Protein AF-W4GCR9-F1 (afdb_monomer)

pLDDT: mean 77.78, std 17.72, range [30.91, 95.81]

Secondary structure (DSSP, 8-state):
--TTS----HHHHHHHHHHHHHHHHHTT--EEE--TT-EEE-TTSPPEEEHHHHHHTTGGG-TT-EEEEEE---EETTEE---HHHHHHHHHHHHHHHT-S--SEEEESS--SGGGT---------------EEEEE-SSS--GGGTTHHHHHHHTT-EEEEE-TTGGGTTTS---GGGS-HHHHTT-TTS-TT--HHHHHHHHHHTT-TTBS---

Sequence (216 aa):
MTAFYGSFDHAAQEAKSLRTISKVLEVGVNMLDTAWIYQSFGAGGGGYFTNEELIGKTIHQTAQSGQATKFGFVPSATGFEVSENTIRFQLADSLERLGTTIIDLYYMHRMDRCLRSHRSDHGGAQASRRRTQYQMEWSLQSRYSEADVVPTARELGVGIVAYSPMCRGFLGAIDAFDKLEDNDRTLQPRIAKSVNPSQLTLGWVHAQGDDVFPRY

Foldseek 3Di:
DAQPDDADDCVVCLVVLLVVVVVCVVVPNAEAEFELRRWHQHDPRDDIDHPLLSQLVCQPVDPRHAYAYEFFPDQDPVGTAADPVRLVVSVVVSCVSSVHPDHPHYYYPDDHPCVVVDPDDDDDDDDPPPAAEDEDADEPVDPPCVVPVVVVCVVVVHAYEHPPRCVVCPQVVQAAPVPPDVVVVVVCPPDPRPDGSVRVSVVVQPVVDCSYPPGD

InterPro domains:
  IPR023210 NADP-dependent oxidoreductase domain [PF00248] (11-113)
  IPR036812 NAD(P)-dependent oxidoreductase domain superfamily [G3DSA:3.20.20.100] (3-126)
  IPR036812 NAD(P)-dependent oxidoreductase domain superfamily [G3DSA:3.20.20.100] (127-215)
  IPR036812 NAD(P)-dependent oxidoreductase domain superfamily [SSF51430] (9-211)
  IPR050791 Aldo/Keto Reductase [PTHR43625] (129-214)

Nearest PDB structures (foldseek):
  1pz0-assembly1_A  TM=6.364E-01  e=6.326E-08  Bacillus subtilis
  8jwo-assembly1_A  TM=6.531E-01  e=4.739E-06  Streptomyces xinghaiensis
  4exb-assembly1_A  TM=7.115E-01  e=1.441E-04  Pseudomonas aeruginosa PAO1
  6npj-assembly1_B  TM=3.609E-01  e=6.354E+00  Danio rerio
  7d8z-assembly1_A  TM=2.766E-01  e=2.125E+00  Homo sapiens

Mean predicted aligned error: 9.88 Å

Solvent-accessible surface area (backbone atoms only — not comparable to full-atom values): 13044 Å² total; per-residue (Å²): 111,46,66,83,74,72,82,54,63,58,86,82,41,46,71,58,51,50,53,50,52,53,51,44,45,73,75,65,55,40,71,50,79,58,35,71,73,20,29,44,74,24,70,90,75,44,66,90,42,47,45,43,41,61,44,32,78,48,48,79,78,44,98,70,44,43,43,30,38,27,41,47,87,32,82,47,100,88,50,31,52,63,53,70,69,54,53,55,49,50,48,54,53,46,30,58,42,30,71,44,97,75,69,79,39,78,45,72,69,43,77,43,64,66,62,76,76,62,80,71,89,75,76,91,73,81,80,66,92,74,83,49,71,49,76,43,72,38,32,96,85,43,59,74,45,65,81,51,54,51,59,50,29,57,76,70,71,35,28,35,37,68,40,58,43,44,58,84,46,68,42,57,73,45,83,44,74,86,78,55,59,74,81,65,53,75,77,49,90,80,69,63,96,88,58,37,49,51,56,50,42,50,49,54,55,52,68,74,37,82,50,40,66,58,86,131

Structure (mmCIF, N/CA/C/O backbone):
data_AF-W4GCR9-F1
#
_entry.id   AF-W4GCR9-F1
#
loop_
_atom_site.group_PDB
_atom_site.id
_atom_site.type_symbol
_atom_site.label_atom_id
_atom_site.label_alt_id
_atom_site.label_comp_id
_atom_site.label_asym_id
_atom_site.label_entity_id
_atom_site.label_seq_id
_atom_site.pdbx_PDB_ins_code
_atom_site.Cartn_x
_atom_site.Cartn_y
_atom_site.Cartn_z
_atom_site.occupancy
_atom_site.B_iso_or_equiv
_atom_site.auth_seq_id
_atom_site.auth_comp_id
_atom_site.auth_asym_id
_atom_site.auth_atom_id
_atom_site.pdbx_PDB_model_num
ATOM 1 N N . MET A 1 1 ? 0.691 10.301 -1.047 1.00 49.78 1 MET A N 1
ATOM 2 C CA . MET A 1 1 ? 1.907 10.913 -0.472 1.00 49.78 1 MET A CA 1
ATOM 3 C C . MET A 1 1 ? 2.025 10.592 1.012 1.00 49.78 1 MET A C 1
ATOM 5 O O . MET A 1 1 ? 1.001 10.365 1.633 1.00 49.78 1 MET A O 1
ATOM 9 N N . THR A 1 2 ? 3.231 10.623 1.587 1.00 52.06 2 THR A N 1
ATOM 10 C CA . THR A 1 2 ? 3.472 10.277 2.999 1.00 52.06 2 THR A CA 1
ATOM 11 C C . THR A 1 2 ? 4.251 11.378 3.726 1.00 52.06 2 THR A C 1
ATOM 13 O O . THR A 1 2 ? 4.919 12.186 3.081 1.00 52.06 2 THR A O 1
ATOM 16 N N . ALA A 1 3 ? 4.241 11.346 5.062 1.00 52.41 3 ALA A N 1
ATOM 17 C CA . ALA A 1 3 ? 5.016 12.224 5.949 1.00 52.41 3 ALA A CA 1
ATOM 18 C C . ALA A 1 3 ? 6.548 12.194 5.731 1.00 52.41 3 ALA A C 1
ATOM 20 O O . ALA A 1 3 ? 7.280 12.935 6.380 1.00 52.41 3 ALA A O 1
ATOM 21 N N . PHE A 1 4 ? 7.048 11.325 4.848 1.00 57.47 4 PHE A N 1
ATOM 22 C CA . PHE A 1 4 ? 8.471 11.017 4.703 1.00 57.47 4 PHE A CA 1
ATOM 23 C C . PHE A 1 4 ? 9.090 11.514 3.384 1.00 57.47 4 PHE A C 1
ATOM 25 O O . PHE A 1 4 ? 10.288 11.331 3.186 1.00 57.47 4 PHE A O 1
ATOM 32 N N . TYR A 1 5 ? 8.312 12.140 2.487 1.00 59.06 5 TYR A N 1
ATOM 33 C CA . TYR A 1 5 ? 8.769 12.534 1.141 1.00 59.06 5 TYR A CA 1
ATOM 34 C C . TYR A 1 5 ? 8.667 14.043 0.854 1.00 59.06 5 TYR A C 1
ATOM 36 O O . TYR A 1 5 ? 8.229 14.452 -0.218 1.00 59.06 5 TYR A O 1
ATOM 44 N N . GLY A 1 6 ? 9.139 14.869 1.792 1.00 58.78 6 GLY A N 1
ATOM 45 C CA . GLY A 1 6 ? 9.306 16.315 1.595 1.00 58.78 6 GLY A CA 1
ATOM 46 C C . GLY A 1 6 ? 8.056 17.153 1.878 1.00 58.78 6 GLY A C 1
ATOM 47 O O . GLY A 1 6 ? 7.046 16.655 2.373 1.00 58.78 6 GLY A O 1
ATOM 48 N N . SER A 1 7 ? 8.155 18.457 1.608 1.00 60.53 7 SER A N 1
ATOM 49 C CA . SER A 1 7 ? 7.046 19.400 1.757 1.00 60.53 7 SER A CA 1
ATOM 50 C C . SER A 1 7 ? 6.046 19.253 0.611 1.00 60.53 7 SER A C 1
ATOM 52 O O . SER A 1 7 ? 6.422 19.057 -0.545 1.00 60.53 7 SER A O 1
ATOM 54 N N . PHE A 1 8 ? 4.759 19.384 0.924 1.00 65.56 8 PHE A N 1
ATOM 55 C CA . PHE A 1 8 ? 3.699 19.324 -0.073 1.00 65.56 8 PHE A CA 1
ATOM 56 C C . PHE A 1 8 ? 2.728 20.472 0.064 1.00 65.56 8 PHE A C 1
ATOM 58 O O . PHE A 1 8 ? 2.176 20.727 1.134 1.00 65.56 8 PHE A O 1
ATOM 65 N N . ASP A 1 9 ? 2.494 21.116 -1.070 1.00 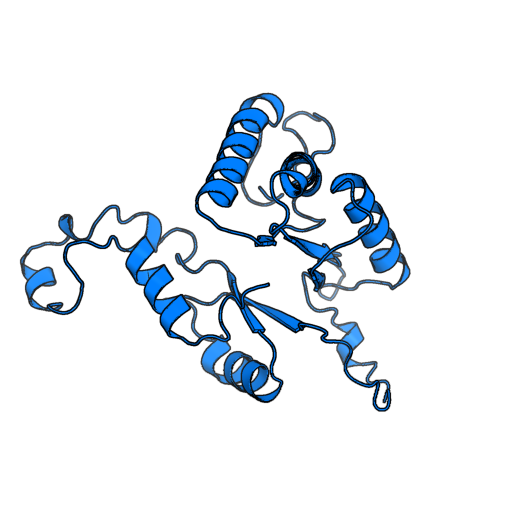72.12 9 ASP A N 1
ATOM 66 C CA . ASP A 1 9 ? 1.405 22.056 -1.248 1.00 72.12 9 ASP A CA 1
ATOM 67 C C . ASP A 1 9 ? 0.168 21.289 -1.723 1.00 72.12 9 ASP A C 1
ATOM 69 O O . ASP A 1 9 ? 0.052 20.911 -2.892 1.00 72.12 9 ASP A O 1
ATOM 73 N N . HIS A 1 10 ? -0.745 21.028 -0.790 1.00 71.00 10 HIS A N 1
ATOM 74 C CA . HIS A 1 10 ? -1.964 20.287 -1.079 1.00 71.00 10 HIS A CA 1
ATOM 75 C C . HIS A 1 10 ? -2.854 21.005 -2.089 1.00 71.00 10 HIS A C 1
ATOM 77 O O . HIS A 1 10 ? -3.274 20.390 -3.067 1.00 71.00 10 HIS A O 1
ATOM 83 N N . ALA A 1 11 ? -3.116 22.297 -1.885 1.00 72.62 11 ALA A N 1
ATOM 84 C CA . ALA A 1 11 ? -4.012 23.056 -2.751 1.00 72.62 11 ALA A CA 1
ATOM 85 C C . ALA A 1 11 ? -3.502 23.062 -4.199 1.00 72.62 11 ALA A C 1
ATOM 87 O O . ALA A 1 11 ? -4.279 22.877 -5.135 1.00 72.62 11 ALA A O 1
ATOM 88 N N . ALA A 1 12 ? -2.185 23.186 -4.387 1.00 78.44 12 ALA A N 1
ATOM 89 C CA . ALA A 1 12 ? -1.588 23.137 -5.715 1.00 78.44 12 ALA A CA 1
ATOM 90 C C . ALA A 1 12 ? -1.616 21.734 -6.355 1.00 78.44 12 ALA A C 1
ATOM 92 O O . ALA A 1 12 ? -1.675 21.617 -7.582 1.00 78.44 12 ALA A O 1
ATOM 93 N N . GLN A 1 13 ? -1.555 20.659 -5.560 1.00 79.62 13 GLN A N 1
ATOM 94 C CA . GLN A 1 13 ? -1.345 19.293 -6.063 1.00 79.62 13 GLN A CA 1
ATOM 95 C C . GLN A 1 13 ? -2.581 18.387 -6.008 1.00 79.62 13 GLN A C 1
ATOM 97 O O . GLN A 1 13 ? -2.569 17.310 -6.614 1.00 79.62 13 GLN A O 1
ATOM 102 N N . GLU A 1 14 ? -3.655 18.791 -5.334 1.00 84.06 14 GLU A N 1
ATOM 103 C CA . GLU A 1 14 ? -4.879 17.999 -5.185 1.00 84.06 14 GLU A CA 1
ATOM 104 C C . GLU A 1 14 ? -5.465 17.616 -6.547 1.00 84.06 14 GLU A C 1
ATOM 106 O O . GLU A 1 14 ? -5.642 16.433 -6.840 1.00 84.06 14 GLU A O 1
ATOM 111 N N . ALA A 1 15 ? -5.663 18.594 -7.435 1.00 87.69 15 ALA A N 1
ATOM 112 C CA . ALA A 1 15 ? -6.223 18.342 -8.761 1.00 87.69 15 ALA A CA 1
ATOM 113 C C . ALA A 1 15 ? -5.367 17.352 -9.576 1.00 87.69 15 ALA A C 1
ATOM 115 O O . ALA A 1 15 ? -5.896 16.520 -10.313 1.00 87.69 15 ALA A O 1
ATOM 116 N N . LYS A 1 16 ? -4.035 17.407 -9.441 1.00 88.81 16 LYS A N 1
ATOM 117 C CA . LYS A 1 16 ? -3.118 16.456 -10.090 1.00 88.81 16 LYS A CA 1
ATOM 118 C C . LYS A 1 16 ? -3.202 15.060 -9.463 1.00 88.81 16 LYS A C 1
ATOM 120 O O . LYS A 1 16 ? -3.148 14.066 -10.188 1.00 88.81 16 LYS A O 1
ATOM 125 N N . SER A 1 17 ? -3.352 14.987 -8.144 1.00 87.75 17 SER A N 1
ATOM 126 C CA . SER A 1 17 ? -3.475 13.731 -7.398 1.00 87.75 17 SER A CA 1
ATOM 127 C C . SER A 1 17 ? -4.770 13.004 -7.762 1.00 87.75 17 SER A C 1
ATOM 129 O O . SER A 1 17 ? -4.724 11.834 -8.131 1.00 87.75 17 SER A O 1
ATOM 131 N N . LEU A 1 18 ? -5.898 13.722 -7.787 1.00 89.38 18 LEU A N 1
ATOM 132 C CA . LEU A 1 18 ? -7.195 13.181 -8.200 1.00 89.38 18 LEU A CA 1
ATOM 133 C C . LEU A 1 18 ? -7.164 12.681 -9.648 1.00 89.38 18 LEU A C 1
ATOM 135 O O . LEU A 1 18 ? -7.593 11.564 -9.913 1.00 89.38 18 LEU A O 1
ATOM 139 N N . ARG A 1 19 ? -6.567 13.446 -10.577 1.00 90.81 19 ARG A N 1
ATOM 140 C CA . ARG A 1 19 ? -6.381 12.984 -11.967 1.00 90.81 19 ARG A CA 1
ATOM 141 C C . ARG A 1 19 ? -5.548 11.707 -12.054 1.00 90.81 19 ARG A C 1
ATOM 143 O O . ARG A 1 19 ? -5.871 10.829 -12.847 1.00 90.81 19 ARG A O 1
ATOM 150 N N . THR A 1 20 ? -4.488 11.602 -11.253 1.00 91.25 20 THR A N 1
ATOM 151 C CA . THR A 1 20 ? -3.658 10.389 -11.194 1.00 91.25 20 THR A CA 1
ATOM 152 C C .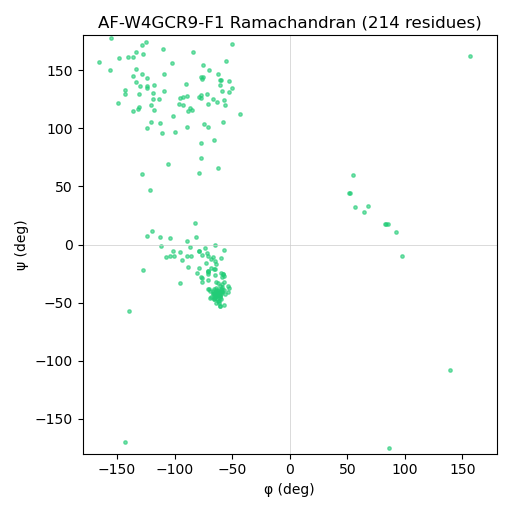 THR A 1 20 ? -4.479 9.191 -10.727 1.00 91.25 20 THR A C 1
ATOM 154 O O . THR A 1 20 ? -4.452 8.155 -11.384 1.00 91.25 20 THR A O 1
ATOM 157 N N . ILE A 1 21 ? -5.240 9.335 -9.638 1.00 90.25 21 ILE A N 1
ATOM 158 C CA . ILE A 1 21 ? -6.062 8.244 -9.099 1.00 90.25 21 ILE A CA 1
ATOM 159 C C . ILE A 1 21 ? -7.144 7.834 -10.101 1.00 90.25 21 ILE A C 1
ATOM 161 O O . ILE A 1 21 ? -7.260 6.653 -10.417 1.00 90.25 21 ILE A O 1
ATOM 165 N N . SER A 1 22 ? -7.870 8.789 -10.686 1.00 89.38 22 SER A N 1
ATOM 166 C CA . SER A 1 22 ? -8.8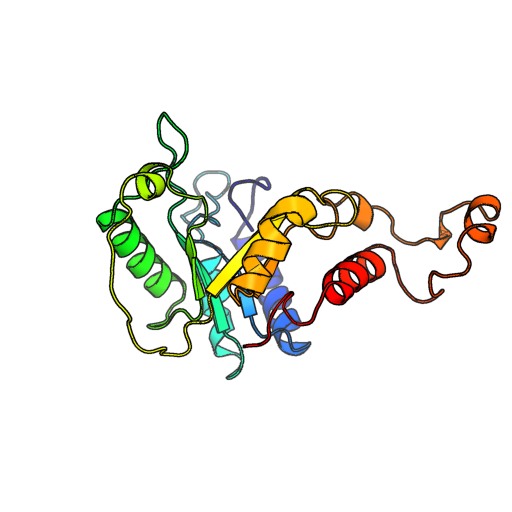68 8.485 -11.715 1.00 89.38 22 SER A CA 1
ATOM 167 C C . SER A 1 22 ? -8.253 7.775 -12.924 1.00 89.38 22 SER A C 1
ATOM 169 O O . SER A 1 22 ? -8.852 6.833 -13.434 1.00 89.38 22 SER A O 1
ATOM 171 N N . LYS A 1 23 ? -7.033 8.145 -13.350 1.00 91.69 23 LYS A N 1
ATOM 172 C CA . LYS A 1 23 ? -6.351 7.433 -14.441 1.00 91.69 23 LYS A CA 1
ATOM 173 C C . LYS A 1 23 ? -5.984 5.997 -14.062 1.00 91.69 23 LYS A C 1
ATOM 175 O O . LYS A 1 23 ? -6.090 5.110 -14.900 1.00 91.69 23 LYS A O 1
ATOM 180 N N . VAL A 1 24 ? -5.559 5.769 -12.820 1.00 90.25 24 VAL A N 1
ATOM 181 C CA . VAL A 1 24 ? -5.248 4.433 -12.283 1.00 90.25 24 VAL A CA 1
ATOM 182 C C . VAL A 1 24 ? -6.495 3.537 -12.298 1.00 90.25 24 VAL A C 1
ATOM 184 O O . VAL A 1 24 ? -6.418 2.399 -12.760 1.00 90.25 24 VAL A O 1
ATOM 187 N N . LEU A 1 25 ? -7.650 4.070 -11.893 1.00 88.75 25 LEU A N 1
ATOM 188 C CA . LEU A 1 25 ? -8.932 3.359 -11.963 1.00 88.75 25 LEU A CA 1
ATOM 189 C C . LEU A 1 25 ? -9.362 3.082 -13.415 1.00 88.75 25 LEU A C 1
ATOM 191 O O . LEU A 1 25 ? -9.793 1.977 -13.733 1.00 88.75 25 LEU A O 1
ATOM 195 N N . GLU A 1 26 ? -9.194 4.053 -14.318 1.00 89.12 26 GLU A N 1
ATOM 196 C CA . GLU A 1 26 ? -9.528 3.919 -15.746 1.00 89.12 26 GLU A CA 1
ATOM 197 C C . GLU A 1 26 ? -8.749 2.783 -16.428 1.00 89.12 26 GLU A C 1
ATOM 199 O O . GLU A 1 26 ? -9.302 2.064 -17.257 1.00 89.12 26 GLU A O 1
ATOM 204 N N . VAL A 1 27 ? -7.473 2.586 -16.071 1.00 90.75 27 VAL A N 1
ATOM 205 C CA . VAL A 1 27 ? -6.647 1.495 -16.624 1.00 90.75 27 VAL A CA 1
ATOM 206 C C . VAL A 1 27 ? -6.886 0.140 -15.940 1.00 90.75 27 VAL A C 1
ATOM 208 O O . VAL A 1 27 ? -6.187 -0.826 -16.242 1.00 90.75 27 VAL A O 1
ATOM 211 N N . GLY A 1 28 ? -7.874 0.051 -15.043 1.00 88.56 28 GLY A N 1
ATOM 212 C CA . GLY A 1 28 ? -8.347 -1.200 -14.447 1.00 88.56 28 GLY A CA 1
ATOM 213 C C . GLY A 1 28 ? -7.684 -1.598 -13.128 1.00 88.56 28 GLY A C 1
ATOM 214 O O . GLY A 1 28 ? -7.888 -2.722 -12.671 1.00 88.56 28 GLY A O 1
ATOM 215 N N . VAL A 1 29 ? -6.901 -0.716 -12.495 1.00 89.06 29 VAL A N 1
ATOM 216 C CA . VAL A 1 29 ? -6.441 -0.959 -11.119 1.00 89.06 29 VAL A CA 1
ATOM 217 C C . VAL A 1 29 ? -7.626 -0.792 -10.176 1.00 89.06 29 VAL A C 1
ATOM 219 O O . VAL A 1 29 ? -8.319 0.220 -10.215 1.00 89.06 29 VAL A O 1
ATOM 222 N N . ASN A 1 30 ? -7.845 -1.778 -9.311 1.00 87.75 30 ASN A N 1
ATOM 223 C CA . ASN A 1 30 ? -9.053 -1.878 -8.498 1.00 87.75 30 ASN A CA 1
ATOM 224 C C . ASN A 1 30 ? -8.788 -1.955 -6.985 1.00 87.75 30 ASN A C 1
ATOM 226 O O . ASN A 1 30 ? -9.716 -2.173 -6.217 1.00 87.75 30 ASN A O 1
ATOM 230 N N . MET A 1 31 ? -7.542 -1.774 -6.544 1.00 89.25 31 MET A N 1
ATOM 231 C CA . MET A 1 31 ? -7.187 -1.730 -5.126 1.00 89.25 31 MET A CA 1
ATOM 232 C C . MET A 1 31 ? -6.301 -0.519 -4.850 1.00 89.25 31 MET A C 1
ATOM 234 O O . MET A 1 31 ? -5.193 -0.419 -5.382 1.00 89.25 31 MET A O 1
ATOM 238 N N . LEU A 1 32 ? -6.793 0.403 -4.022 1.00 91.75 32 LEU A N 1
ATOM 239 C CA . LEU A 1 32 ? -6.063 1.600 -3.613 1.00 91.75 32 LEU A CA 1
ATOM 240 C C . LEU A 1 32 ? -5.488 1.397 -2.209 1.00 91.75 32 LEU A C 1
ATOM 242 O O . LEU A 1 32 ? -6.222 1.340 -1.225 1.00 91.75 32 LEU A O 1
ATOM 246 N N . ASP A 1 33 ? -4.162 1.288 -2.127 1.00 92.62 33 ASP A N 1
ATOM 247 C CA . ASP A 1 33 ? -3.440 1.100 -0.868 1.00 92.62 33 ASP A CA 1
ATOM 248 C C . ASP A 1 33 ? -2.988 2.440 -0.268 1.00 92.62 33 ASP A C 1
ATOM 250 O O . ASP A 1 33 ? -2.330 3.259 -0.916 1.00 92.62 33 ASP A O 1
ATOM 254 N N . THR A 1 34 ? -3.332 2.664 0.997 1.00 93.44 34 THR A N 1
ATOM 255 C CA . THR A 1 34 ? -2.982 3.860 1.765 1.00 93.44 34 THR A CA 1
ATOM 256 C C . THR A 1 34 ? -2.685 3.522 3.221 1.00 93.44 34 THR A C 1
ATOM 258 O O . THR A 1 34 ? -2.467 2.361 3.562 1.00 93.44 34 THR A O 1
ATOM 261 N N . ALA A 1 35 ? -2.554 4.520 4.086 1.00 92.62 35 ALA A N 1
ATOM 262 C CA . ALA A 1 35 ? -2.327 4.312 5.504 1.00 92.62 35 ALA A CA 1
ATOM 263 C C . ALA A 1 35 ? -2.785 5.520 6.309 1.00 92.62 35 ALA A C 1
ATOM 265 O O . ALA A 1 35 ? -2.574 6.654 5.877 1.00 92.62 35 ALA A O 1
ATOM 266 N N . TRP A 1 36 ? -3.215 5.277 7.548 1.00 91.69 36 TRP A N 1
ATOM 267 C CA . TRP A 1 36 ? -3.533 6.333 8.503 1.00 91.69 36 TRP A CA 1
ATOM 268 C C . TRP A 1 36 ? -2.380 7.334 8.665 1.00 91.69 36 TRP A C 1
ATOM 270 O O . TRP A 1 36 ? -2.609 8.529 8.762 1.00 91.69 36 TRP A O 1
ATOM 280 N N . ILE A 1 37 ? -1.121 6.874 8.638 1.00 87.44 37 ILE A N 1
ATOM 281 C CA . ILE A 1 37 ? 0.081 7.724 8.785 1.00 87.44 37 ILE A CA 1
ATOM 282 C C . ILE A 1 37 ? 0.470 8.489 7.508 1.00 87.44 37 ILE A C 1
ATOM 284 O O . ILE A 1 37 ? 1.410 9.283 7.525 1.00 87.44 37 ILE A O 1
ATOM 288 N N . TYR A 1 38 ? -0.191 8.256 6.371 1.00 86.75 38 TYR A N 1
ATOM 289 C CA . TYR A 1 38 ? 0.081 8.984 5.127 1.00 86.75 38 TYR A CA 1
ATOM 290 C C . TYR A 1 38 ? -0.574 10.365 5.171 1.00 86.75 38 TYR A C 1
ATOM 292 O O . TYR A 1 38 ? -1.446 10.703 4.375 1.00 86.75 38 TYR A O 1
ATOM 300 N N . GLN A 1 39 ? -0.130 11.153 6.143 1.00 78.56 39 GLN A N 1
ATOM 301 C CA . GLN A 1 39 ? -0.566 12.508 6.413 1.00 78.56 39 GLN A CA 1
ATOM 302 C C . GLN A 1 39 ? 0.563 13.464 6.040 1.00 78.56 39 GLN A C 1
ATOM 304 O O . GLN A 1 39 ? 1.746 13.128 6.153 1.00 78.56 39 GLN A O 1
ATOM 309 N N . SER A 1 40 ? 0.200 14.649 5.572 1.00 65.75 40 SER A N 1
ATOM 310 C CA . SER A 1 40 ? 1.132 15.748 5.363 1.00 65.75 40 SER A CA 1
ATOM 311 C C . SER A 1 40 ? 0.706 16.903 6.252 1.00 65.75 40 SER A C 1
ATOM 313 O O . SER A 1 40 ? -0.462 17.288 6.275 1.00 65.75 40 SER A O 1
ATOM 315 N N . PHE A 1 41 ? 1.668 17.442 6.989 1.00 59.53 41 PHE A N 1
ATOM 316 C CA . PHE A 1 41 ? 1.513 18.699 7.700 1.00 59.53 41 PHE A CA 1
ATOM 317 C C . PHE A 1 41 ? 1.927 19.782 6.705 1.00 59.53 41 PHE A C 1
ATOM 319 O O . PHE A 1 41 ? 3.073 19.776 6.249 1.00 59.53 41 PHE A O 1
ATOM 326 N N . GLY A 1 42 ? 0.993 20.640 6.287 1.00 50.62 42 GLY A N 1
ATOM 327 C CA . GLY A 1 42 ? 1.267 21.640 5.258 1.00 50.62 42 GLY A CA 1
ATOM 328 C C . GLY A 1 42 ? 2.506 22.470 5.605 1.00 50.62 42 GLY A C 1
ATOM 329 O O . GLY A 1 42 ? 2.721 22.834 6.766 1.00 50.62 42 GLY A O 1
ATOM 330 N N . ALA A 1 43 ? 3.336 22.786 4.607 1.00 43.41 43 ALA A N 1
ATOM 331 C CA . ALA A 1 43 ? 4.430 23.733 4.806 1.00 43.41 43 ALA A CA 1
ATOM 332 C C . ALA A 1 43 ? 3.847 25.059 5.334 1.00 43.41 43 ALA A C 1
ATOM 334 O O . ALA A 1 43 ? 2.982 25.651 4.694 1.00 43.41 43 ALA A O 1
ATOM 335 N N . GLY A 1 44 ? 4.275 25.498 6.522 1.00 47.81 44 GLY A N 1
ATOM 336 C CA . GLY A 1 44 ? 3.786 26.737 7.139 1.00 47.81 44 GLY A CA 1
ATOM 337 C C . GLY A 1 44 ? 2.490 26.625 7.955 1.00 47.81 44 GLY A C 1
ATOM 338 O O . GLY A 1 44 ? 1.869 27.649 8.217 1.00 47.81 44 GLY A O 1
ATOM 339 N N . GLY A 1 45 ? 2.073 25.424 8.374 1.00 42.81 45 GLY A N 1
ATOM 340 C CA . GLY A 1 45 ? 0.905 25.263 9.257 1.00 42.81 45 GLY A CA 1
ATOM 341 C C . GLY A 1 45 ? -0.445 25.257 8.533 1.00 42.81 45 GLY A C 1
ATOM 342 O O . GLY A 1 45 ? -1.482 25.432 9.170 1.00 42.81 45 GLY A O 1
ATOM 343 N N . GLY A 1 46 ? -0.447 25.037 7.213 1.00 43.94 46 GLY A N 1
ATOM 344 C CA . GLY A 1 46 ? -1.654 24.629 6.491 1.00 43.94 46 GLY A CA 1
ATOM 345 C C . GLY A 1 46 ? -2.174 23.301 7.052 1.00 43.94 46 GLY A C 1
ATOM 346 O O . GLY A 1 46 ? -1.365 22.458 7.438 1.00 43.94 46 GLY A O 1
ATOM 347 N N . GLY A 1 47 ? -3.502 23.170 7.144 1.00 53.62 47 GLY A N 1
ATOM 348 C CA . GLY A 1 47 ? -4.218 22.156 7.931 1.00 53.62 47 GLY A CA 1
ATOM 349 C C . GLY A 1 47 ? -3.799 20.692 7.743 1.00 53.62 47 GLY A C 1
ATOM 350 O O . GLY A 1 47 ? -2.982 20.341 6.897 1.00 53.62 47 GLY A O 1
ATOM 351 N N . TYR A 1 48 ? -4.367 19.822 8.577 1.00 63.34 48 TYR A N 1
ATOM 352 C CA . TYR A 1 48 ? -4.155 18.380 8.487 1.00 63.34 48 TYR A CA 1
ATOM 353 C C . TYR A 1 48 ? -4.693 17.861 7.151 1.00 63.34 48 TYR A C 1
ATOM 355 O O . TYR A 1 48 ? -5.871 18.042 6.861 1.00 63.34 48 TYR A O 1
ATOM 363 N N . PHE A 1 49 ? -3.835 17.226 6.352 1.00 71.38 49 PHE A N 1
ATOM 364 C CA . PHE A 1 49 ? -4.240 16.575 5.107 1.00 71.38 49 PHE A CA 1
ATOM 365 C C . PHE A 1 49 ? -3.824 15.119 5.115 1.00 71.38 49 PHE A C 1
ATOM 367 O O . PHE A 1 49 ? -2.684 14.784 5.459 1.00 71.38 49 PHE A O 1
ATOM 374 N N . THR A 1 50 ? -4.729 14.255 4.672 1.00 79.75 50 THR A N 1
ATOM 375 C CA . THR A 1 50 ? -4.515 12.812 4.690 1.00 79.75 50 THR A CA 1
ATOM 376 C C . THR A 1 50 ? -4.688 12.224 3.296 1.00 79.75 50 THR A C 1
ATOM 378 O O . THR A 1 50 ? -5.523 12.641 2.496 1.00 79.75 50 THR A O 1
ATOM 381 N N . ASN A 1 51 ? -3.875 11.223 2.970 1.00 88.44 51 ASN A N 1
ATOM 382 C CA . ASN A 1 51 ? -4.019 10.500 1.712 1.00 88.44 51 ASN A CA 1
ATOM 383 C C . ASN A 1 51 ? -5.346 9.717 1.650 1.00 88.44 51 ASN A C 1
ATOM 385 O O . ASN A 1 51 ? -5.797 9.381 0.557 1.00 88.44 51 ASN A O 1
ATOM 389 N N . GLU A 1 52 ? -5.952 9.424 2.801 1.00 91.88 52 GLU A N 1
ATOM 390 C CA . GLU A 1 52 ? -7.262 8.780 2.917 1.00 91.88 52 GLU A CA 1
ATOM 391 C C . GLU A 1 52 ? -8.386 9.682 2.402 1.00 91.88 52 GLU A C 1
ATOM 393 O O . GLU A 1 52 ? -9.197 9.213 1.615 1.00 91.88 52 GLU A O 1
ATOM 398 N N . GLU A 1 53 ? -8.379 10.982 2.714 1.00 90.56 53 GLU A N 1
ATOM 399 C CA . GLU A 1 53 ? -9.370 11.933 2.177 1.00 90.56 53 GLU A CA 1
ATOM 400 C C . GLU A 1 53 ? -9.301 12.051 0.649 1.00 90.56 53 GLU A C 1
ATOM 402 O O . GLU A 1 53 ? -10.330 12.104 -0.026 1.00 90.56 53 GLU A O 1
ATOM 407 N N . LEU A 1 54 ? -8.094 12.057 0.071 1.00 88.81 54 LEU A N 1
ATOM 408 C CA . LEU A 1 54 ? -7.925 12.063 -1.389 1.00 88.81 54 LEU A CA 1
ATOM 409 C C . LEU A 1 54 ? -8.488 10.795 -2.034 1.00 88.81 54 LEU A C 1
ATOM 411 O O . LEU A 1 54 ? -9.132 10.866 -3.080 1.00 88.81 54 LEU A O 1
ATOM 415 N N . ILE A 1 55 ? -8.243 9.643 -1.410 1.00 91.31 55 ILE A N 1
ATOM 416 C CA . ILE A 1 55 ? -8.770 8.361 -1.871 1.00 91.31 55 ILE A CA 1
ATOM 417 C C . ILE A 1 55 ? -10.293 8.354 -1.740 1.00 91.31 55 ILE A C 1
ATOM 419 O O . ILE A 1 55 ? -10.961 8.068 -2.733 1.00 91.31 55 ILE A O 1
ATOM 423 N N . GLY A 1 56 ? -10.849 8.780 -0.603 1.00 91.12 56 GLY A N 1
ATOM 424 C CA . GLY A 1 56 ? -12.292 8.857 -0.349 1.00 91.12 56 GLY A CA 1
ATOM 425 C C . GLY A 1 56 ? -13.069 9.648 -1.407 1.00 91.12 56 GLY A C 1
ATOM 426 O O . GLY A 1 56 ? -14.144 9.236 -1.837 1.00 91.12 56 GLY A O 1
ATOM 427 N N . LYS A 1 57 ? -12.476 10.716 -1.959 1.00 89.81 57 LYS A N 1
ATOM 428 C CA . LYS A 1 57 ? -13.058 11.489 -3.079 1.00 89.81 57 LYS A CA 1
ATOM 429 C C . LYS A 1 57 ? -13.194 10.701 -4.392 1.00 89.81 57 LYS A C 1
ATOM 431 O O . LYS A 1 57 ? -13.864 11.163 -5.315 1.00 89.81 57 LYS A O 1
ATOM 436 N N . THR A 1 58 ? -12.542 9.545 -4.511 1.00 85.69 58 THR A N 1
ATOM 437 C CA . THR A 1 58 ? -12.424 8.773 -5.760 1.00 85.69 58 THR A CA 1
ATOM 438 C C . THR A 1 58 ? -12.845 7.308 -5.649 1.00 85.69 58 THR A C 1
ATOM 440 O O . THR A 1 58 ? -13.217 6.734 -6.669 1.00 85.69 58 THR A O 1
ATOM 443 N N . ILE A 1 59 ? -12.858 6.698 -4.456 1.00 78.44 59 ILE A N 1
ATOM 444 C CA . ILE A 1 59 ? -13.150 5.256 -4.289 1.00 78.44 59 ILE A CA 1
ATOM 445 C C . ILE A 1 59 ? -14.531 4.839 -4.792 1.00 78.44 59 ILE A C 1
ATOM 447 O O . ILE A 1 59 ? -14.727 3.691 -5.171 1.00 78.44 59 ILE A O 1
ATOM 451 N N . HIS A 1 60 ? -15.482 5.770 -4.840 1.00 76.50 60 HIS A N 1
ATOM 452 C CA . HIS A 1 60 ? -16.838 5.516 -5.324 1.00 76.50 60 HIS A CA 1
ATOM 453 C C . HIS A 1 60 ? -17.000 5.731 -6.837 1.00 76.50 60 HIS A C 1
ATOM 455 O O . HIS A 1 60 ? -18.107 5.614 -7.356 1.00 76.50 60 HIS A O 1
ATOM 461 N N . GLN A 1 61 ? -15.921 6.048 -7.566 1.00 73.31 61 GLN A N 1
ATOM 462 C CA . GLN A 1 61 ? -15.976 6.264 -9.017 1.00 73.31 61 GLN A CA 1
ATOM 463 C C . GLN A 1 61 ? -16.215 4.966 -9.799 1.00 73.31 61 GLN A C 1
ATOM 465 O O . GLN A 1 61 ? -16.718 5.022 -10.920 1.00 73.31 61 GLN A O 1
ATOM 470 N N . THR A 1 62 ? -15.885 3.799 -9.230 1.00 71.69 62 THR A N 1
ATOM 471 C CA . THR A 1 62 ? -16.145 2.499 -9.860 1.00 71.69 62 THR A CA 1
ATOM 472 C C . THR A 1 62 ? -16.704 1.505 -8.846 1.00 71.69 62 THR A C 1
ATOM 474 O O . THR A 1 62 ? -16.297 1.493 -7.691 1.00 71.69 62 THR A O 1
ATOM 477 N N . ALA A 1 63 ? -17.613 0.625 -9.271 1.00 72.50 63 ALA A N 1
ATOM 478 C CA . ALA A 1 63 ? -18.167 -0.410 -8.391 1.00 72.50 63 ALA A CA 1
ATOM 479 C C . ALA A 1 63 ? -17.161 -1.527 -8.041 1.00 72.50 63 ALA A C 1
ATOM 481 O O . ALA A 1 63 ? -17.465 -2.381 -7.215 1.00 72.50 63 ALA A O 1
ATOM 482 N N . GLN A 1 64 ? -16.000 -1.557 -8.704 1.00 74.88 64 GLN A N 1
ATOM 483 C CA . GLN A 1 64 ? -14.979 -2.595 -8.534 1.00 74.88 64 GLN A CA 1
ATOM 484 C C . GLN A 1 64 ? -13.782 -2.129 -7.699 1.00 74.88 64 GLN A C 1
ATOM 486 O O . GLN A 1 64 ? -12.940 -2.957 -7.365 1.00 74.88 64 GLN A O 1
ATOM 491 N N . SER A 1 65 ? -13.670 -0.834 -7.384 1.00 79.00 65 SER A N 1
ATOM 492 C CA . SER A 1 65 ? -12.567 -0.318 -6.576 1.00 79.00 65 SER A CA 1
ATOM 493 C C . SER A 1 65 ? -12.769 -0.634 -5.099 1.00 79.00 65 SER A C 1
ATOM 495 O O . SER A 1 65 ? -13.795 -0.276 -4.528 1.00 79.00 65 SER A O 1
ATOM 497 N N . GLY A 1 66 ? -11.764 -1.265 -4.495 1.00 86.44 66 GLY A N 1
ATOM 498 C CA . GLY A 1 66 ? -11.635 -1.438 -3.053 1.00 86.44 66 GLY A CA 1
ATOM 499 C C . GLY A 1 66 ? -10.491 -0.612 -2.464 1.00 86.44 66 GLY A C 1
ATOM 500 O O . GLY A 1 66 ? -9.627 -0.086 -3.180 1.00 86.44 66 GLY A O 1
ATOM 501 N N . GLN A 1 67 ? -10.475 -0.532 -1.136 1.00 89.94 67 GLN A N 1
ATOM 502 C CA . GLN A 1 67 ? -9.502 0.227 -0.359 1.00 89.94 67 GLN A CA 1
ATOM 503 C C . GLN A 1 67 ? -8.777 -0.639 0.667 1.00 89.94 67 GLN A C 1
ATOM 505 O O . GLN A 1 67 ? -9.378 -1.382 1.449 1.00 89.94 67 GLN A O 1
ATOM 510 N N . ALA A 1 68 ? -7.461 -0.455 0.714 1.00 93.12 68 ALA A N 1
ATOM 511 C CA . ALA A 1 68 ? -6.612 -0.985 1.759 1.00 93.12 68 ALA A CA 1
ATOM 512 C C . ALA A 1 68 ? -6.025 0.173 2.572 1.00 93.12 68 ALA A C 1
ATOM 514 O O . ALA A 1 68 ? -5.396 1.068 2.011 1.00 93.12 68 ALA A O 1
ATOM 515 N N . THR A 1 69 ? -6.200 0.168 3.893 1.00 94.88 69 THR A N 1
ATOM 516 C CA . THR A 1 69 ? -5.535 1.138 4.779 1.00 94.88 69 THR A CA 1
ATOM 517 C C . THR A 1 69 ? -4.905 0.463 5.991 1.00 94.88 69 THR A C 1
ATOM 519 O O . THR A 1 69 ? -5.142 -0.713 6.282 1.00 94.88 69 THR A O 1
ATOM 522 N N . LYS A 1 70 ? -4.034 1.207 6.673 1.00 95.00 70 LYS A N 1
ATOM 523 C CA . LYS A 1 70 ? -3.143 0.692 7.707 1.00 95.00 70 LYS A CA 1
ATOM 524 C C . LYS A 1 70 ? -3.223 1.482 8.997 1.00 95.00 70 LYS A C 1
ATOM 526 O O . LYS A 1 70 ? -3.290 2.708 8.963 1.00 95.00 70 LYS A O 1
ATOM 531 N N . PHE A 1 71 ? -3.037 0.782 10.109 1.00 93.06 71 PHE A N 1
ATOM 532 C CA . PHE A 1 71 ? -3.000 1.347 11.459 1.00 93.06 71 PHE A CA 1
ATOM 533 C C . PHE A 1 71 ? -1.717 0.982 12.213 1.00 93.06 71 PHE A C 1
ATOM 535 O O . PHE A 1 71 ? -0.897 0.191 11.746 1.00 93.06 71 PHE A O 1
ATOM 542 N N . GLY A 1 72 ? -1.540 1.540 13.408 1.00 88.56 72 GLY A N 1
ATOM 543 C CA . GLY A 1 72 ? -0.533 1.083 14.369 1.00 88.56 72 GLY A CA 1
ATOM 544 C C . GLY A 1 72 ? 0.878 1.620 14.139 1.00 88.56 72 GLY A C 1
ATOM 545 O O . GLY A 1 72 ? 1.833 1.085 14.694 1.00 88.56 72 GLY A O 1
ATOM 546 N N . PHE A 1 73 ? 1.041 2.695 13.360 1.00 87.56 73 PHE A N 1
ATOM 547 C CA . PHE A 1 73 ? 2.309 3.431 13.327 1.00 87.56 73 PHE A CA 1
ATOM 548 C C . PHE A 1 73 ? 2.431 4.316 14.578 1.00 87.56 73 PHE A C 1
ATOM 550 O O . PHE A 1 73 ? 2.231 5.526 14.525 1.00 87.56 73 PHE A O 1
ATOM 557 N N . VAL A 1 74 ? 2.706 3.686 15.719 1.00 87.12 74 VAL A N 1
ATOM 558 C CA . VAL A 1 74 ? 2.835 4.342 17.025 1.00 87.12 74 VAL A CA 1
ATOM 559 C C . VAL A 1 74 ? 4.210 4.004 17.594 1.00 87.12 74 VAL A C 1
ATOM 561 O O . VAL A 1 74 ? 4.411 2.886 18.072 1.00 87.12 74 VAL A O 1
ATOM 564 N N . PRO A 1 75 ? 5.190 4.917 17.481 1.00 87.00 75 PRO A N 1
ATOM 565 C CA . PRO A 1 75 ? 6.517 4.696 18.037 1.00 87.00 75 PRO A CA 1
ATOM 566 C C . PRO A 1 75 ? 6.467 4.507 19.557 1.00 87.00 75 PRO A C 1
ATOM 568 O O . PRO A 1 75 ? 5.787 5.250 20.263 1.00 87.00 75 PRO A O 1
ATOM 571 N N . SER A 1 76 ? 7.232 3.542 20.055 1.00 86.69 76 SER A N 1
ATOM 572 C CA . SER A 1 76 ? 7.463 3.293 21.478 1.00 86.69 76 SER A CA 1
ATOM 573 C C . SER A 1 76 ? 8.968 3.202 21.759 1.00 86.69 76 SER A C 1
ATOM 575 O O . SER A 1 76 ? 9.785 3.163 20.835 1.00 86.69 76 SER A O 1
ATOM 577 N N . ALA A 1 77 ? 9.364 3.142 23.034 1.00 86.00 77 ALA A N 1
ATOM 578 C CA . ALA A 1 77 ? 10.777 3.042 23.422 1.00 86.00 77 ALA A CA 1
ATOM 579 C C . ALA A 1 77 ? 11.490 1.810 22.825 1.00 86.00 77 ALA A C 1
ATOM 581 O O . ALA A 1 77 ? 12.706 1.816 22.651 1.00 86.00 77 ALA A O 1
ATOM 582 N N . THR A 1 78 ? 10.744 0.751 22.502 1.00 82.62 78 THR A N 1
ATOM 583 C CA . THR A 1 78 ? 11.282 -0.523 22.008 1.00 82.62 78 THR A CA 1
ATOM 584 C C . THR A 1 78 ? 10.907 -0.813 20.556 1.00 82.62 78 THR A C 1
ATOM 586 O O . THR A 1 78 ? 11.226 -1.891 20.054 1.00 82.62 78 THR A O 1
ATOM 589 N N . GLY A 1 79 ? 10.274 0.126 19.849 1.00 85.56 79 GLY A N 1
ATOM 590 C CA . GLY A 1 79 ? 9.873 -0.039 18.455 1.00 85.56 79 GLY A CA 1
ATOM 591 C C . GLY A 1 79 ? 8.496 0.548 18.187 1.00 85.56 79 GLY A C 1
ATOM 592 O O . GLY A 1 79 ? 8.352 1.764 18.125 1.00 85.56 79 GLY A O 1
ATOM 593 N N . PHE A 1 80 ? 7.510 -0.326 17.980 1.00 86.19 80 PHE A N 1
ATOM 594 C CA . PHE A 1 80 ? 6.116 0.045 17.755 1.00 86.19 80 PHE A CA 1
ATOM 595 C C . PHE A 1 80 ? 5.227 -0.765 18.691 1.00 86.19 80 PHE A C 1
ATOM 597 O O . PHE A 1 80 ? 5.439 -1.970 18.851 1.00 86.19 80 PHE A O 1
ATOM 604 N N . GLU A 1 81 ? 4.253 -0.094 19.291 1.00 86.19 81 GLU A N 1
ATOM 605 C CA . GLU A 1 81 ? 3.292 -0.686 20.218 1.00 86.19 81 GLU A CA 1
ATOM 606 C C . GLU A 1 81 ? 1.933 -0.030 19.995 1.00 86.19 81 GLU A C 1
ATOM 608 O O . GLU A 1 81 ? 1.840 1.198 19.944 1.00 86.19 81 GLU A O 1
ATOM 613 N N . VAL A 1 82 ? 0.879 -0.831 19.828 1.00 85.94 82 VAL A N 1
ATOM 614 C CA . VAL A 1 82 ? -0.455 -0.312 19.525 1.00 85.94 82 VAL A CA 1
ATOM 615 C C . VAL A 1 82 ? -1.503 -0.924 20.450 1.00 85.94 82 VAL A C 1
ATOM 617 O O . VAL A 1 82 ? -1.762 -2.121 20.448 1.00 85.94 82 VAL A O 1
ATOM 620 N N . SER A 1 83 ? -2.159 -0.071 21.237 1.00 89.25 83 SER A N 1
ATOM 621 C CA . SER A 1 83 ? -3.255 -0.499 22.111 1.00 89.25 83 SER A CA 1
ATOM 622 C C . SER A 1 83 ? -4.541 -0.757 21.320 1.00 89.25 83 SER A C 1
ATOM 624 O O . SER A 1 83 ? -4.783 -0.111 20.299 1.00 89.25 83 SER A O 1
ATOM 626 N N . GLU A 1 84 ? -5.428 -1.617 21.830 1.00 90.69 84 GLU A N 1
ATOM 627 C CA . GLU A 1 84 ? -6.760 -1.834 21.241 1.00 90.69 84 GLU A CA 1
ATOM 628 C C . GLU A 1 84 ? -7.541 -0.518 21.070 1.00 90.69 84 GLU A C 1
ATOM 630 O O . GLU A 1 84 ? -8.146 -0.282 20.022 1.00 90.69 84 GLU A O 1
ATOM 635 N N . ASN A 1 85 ? -7.471 0.378 22.061 1.00 92.25 85 ASN A N 1
ATOM 636 C CA . ASN A 1 85 ? -8.098 1.700 21.992 1.00 92.25 85 ASN A CA 1
ATOM 637 C C . ASN A 1 85 ? -7.571 2.511 20.803 1.00 92.25 85 ASN A C 1
ATOM 639 O O . ASN A 1 85 ? -8.349 3.143 20.090 1.00 92.25 85 ASN A O 1
ATOM 643 N N . THR A 1 86 ? -6.264 2.450 20.546 1.00 89.75 86 THR A N 1
ATOM 644 C CA . THR A 1 86 ? -5.650 3.105 19.388 1.00 89.75 86 THR A CA 1
ATOM 645 C C . THR A 1 86 ? -6.109 2.483 18.072 1.00 89.75 86 THR A C 1
ATOM 647 O O . THR A 1 86 ? -6.390 3.221 17.132 1.00 89.75 86 THR A O 1
ATOM 650 N N . ILE A 1 87 ? -6.237 1.152 17.997 1.00 92.38 87 ILE A N 1
ATOM 651 C CA . ILE A 1 87 ? -6.745 0.464 16.796 1.00 92.38 87 ILE A CA 1
ATOM 652 C C . ILE A 1 87 ? -8.167 0.934 16.475 1.00 92.38 87 ILE A C 1
ATOM 654 O O . ILE A 1 87 ? -8.461 1.260 15.325 1.00 92.38 87 ILE A O 1
ATOM 658 N N . ARG A 1 88 ? -9.040 0.992 17.490 1.00 93.19 88 ARG A N 1
ATOM 659 C CA . ARG A 1 88 ? -10.437 1.433 17.350 1.00 93.19 88 ARG A CA 1
ATOM 660 C C . ARG A 1 88 ? -10.535 2.901 16.949 1.00 93.19 88 ARG A C 1
ATOM 662 O O . ARG A 1 88 ? -11.315 3.228 16.061 1.00 93.19 88 ARG A O 1
ATOM 669 N N . PHE A 1 89 ? -9.723 3.760 17.564 1.00 94.38 89 PHE A N 1
ATOM 670 C CA . PHE A 1 89 ? -9.646 5.175 17.213 1.00 94.38 89 PHE A CA 1
ATOM 671 C C . PHE A 1 89 ? -9.204 5.374 15.758 1.00 94.38 89 PHE A C 1
ATOM 673 O O . PHE A 1 89 ? -9.905 6.030 14.994 1.00 94.38 89 PHE A O 1
ATOM 680 N N . GLN A 1 90 ? -8.085 4.762 15.351 1.00 94.25 90 GLN A N 1
ATOM 681 C CA . GLN A 1 90 ? -7.572 4.901 13.984 1.00 94.25 90 GLN A CA 1
ATOM 682 C C . GLN A 1 90 ? -8.532 4.304 12.952 1.00 94.25 90 GLN A C 1
ATOM 684 O O . GLN A 1 90 ? -8.637 4.845 11.857 1.00 94.25 90 GLN A O 1
ATOM 689 N N . LEU A 1 91 ? -9.275 3.246 13.298 1.00 95.81 91 LEU A N 1
ATOM 690 C CA . LEU A 1 91 ? -10.312 2.689 12.428 1.00 95.81 91 LEU A CA 1
ATOM 691 C C . LEU A 1 91 ? -11.442 3.697 12.197 1.00 95.81 91 LEU A C 1
ATOM 693 O O . LEU A 1 91 ? -11.809 3.937 11.051 1.00 95.81 91 LEU A O 1
ATOM 697 N N . ALA A 1 92 ? -11.977 4.288 13.270 1.00 95.81 92 ALA A N 1
ATOM 698 C CA . ALA A 1 92 ? -13.054 5.272 13.174 1.00 95.81 92 ALA A CA 1
ATOM 699 C C . ALA A 1 92 ? -12.630 6.503 12.354 1.00 95.81 92 ALA A C 1
ATOM 701 O O . ALA A 1 92 ? -13.343 6.907 11.441 1.00 95.81 92 ALA A O 1
ATOM 702 N N . ASP A 1 93 ? -11.434 7.025 12.623 1.00 94.62 93 ASP A N 1
ATOM 703 C CA . ASP A 1 93 ? -10.853 8.171 11.916 1.00 94.62 93 ASP A CA 1
ATOM 704 C C . ASP A 1 93 ? -10.586 7.855 10.429 1.00 94.62 93 ASP A C 1
ATOM 706 O O . ASP A 1 93 ? -10.881 8.663 9.552 1.00 94.62 93 ASP A O 1
ATOM 710 N N . SER A 1 94 ? -10.114 6.643 10.107 1.00 94.75 94 SER A N 1
ATOM 711 C CA . SER A 1 94 ? -9.913 6.218 8.710 1.00 94.75 94 SER A CA 1
ATOM 712 C C . SER A 1 94 ? -11.240 6.094 7.952 1.00 94.75 94 SER A C 1
ATOM 714 O O . SER A 1 94 ? -11.324 6.507 6.798 1.00 94.75 94 SER A O 1
ATOM 716 N N . LEU A 1 95 ? -12.285 5.541 8.584 1.00 95.38 95 LEU A N 1
ATOM 717 C CA . LEU A 1 95 ? -13.626 5.428 7.992 1.00 95.38 95 LEU A CA 1
ATOM 718 C C . LEU A 1 95 ? -14.219 6.807 7.678 1.00 95.38 95 LEU A C 1
ATOM 720 O O . LEU A 1 95 ? -14.757 7.008 6.588 1.00 95.38 95 LEU A O 1
ATOM 724 N N . GLU A 1 96 ? -14.069 7.760 8.601 1.00 93.81 96 GLU A N 1
ATOM 725 C CA . GLU A 1 96 ? -14.500 9.146 8.412 1.00 93.81 96 GLU A CA 1
ATOM 726 C C . GLU A 1 96 ? -13.759 9.810 7.244 1.00 93.81 96 GLU A C 1
ATOM 728 O O . GLU A 1 96 ? -14.398 10.319 6.323 1.00 93.81 96 GLU A O 1
ATOM 733 N N . ARG A 1 97 ? -12.422 9.729 7.217 1.00 92.19 97 ARG A N 1
ATOM 734 C CA . ARG A 1 97 ? -11.585 10.316 6.151 1.00 92.19 97 ARG A CA 1
ATOM 735 C C . ARG A 1 97 ? -11.854 9.717 4.779 1.00 92.19 97 ARG A C 1
ATOM 737 O O . ARG A 1 97 ? -11.901 10.440 3.788 1.00 9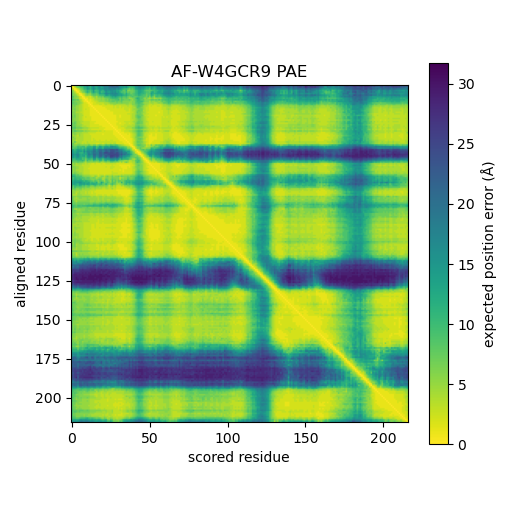2.19 97 ARG A O 1
ATOM 744 N N . LEU A 1 98 ? -12.025 8.399 4.711 1.00 92.88 98 LEU A N 1
ATOM 745 C CA . LEU A 1 98 ? -12.364 7.699 3.473 1.00 92.88 98 LEU A CA 1
ATOM 746 C C . LEU A 1 98 ? -13.818 7.948 3.044 1.00 92.88 98 LEU A C 1
ATOM 748 O O . LEU A 1 98 ? -14.150 7.669 1.896 1.00 92.88 98 LEU A O 1
ATOM 752 N N . GLY A 1 99 ? -14.680 8.455 3.933 1.00 92.69 99 GLY A N 1
ATOM 753 C CA . GLY A 1 99 ? -16.096 8.683 3.651 1.00 92.69 99 GLY A CA 1
ATOM 754 C C . GLY A 1 99 ? -16.892 7.390 3.452 1.00 92.69 99 GLY A C 1
ATOM 755 O O . GLY A 1 99 ? -17.825 7.361 2.655 1.00 92.69 99 GLY A O 1
ATOM 756 N N . THR A 1 100 ? -16.527 6.309 4.150 1.00 91.81 100 THR A N 1
ATOM 757 C CA . THR A 1 100 ? -17.104 4.965 3.966 1.00 91.81 100 THR A CA 1
ATOM 758 C C . THR A 1 100 ? -17.408 4.287 5.301 1.00 91.81 100 THR A C 1
ATOM 760 O O . THR A 1 100 ? -16.877 4.651 6.345 1.00 91.81 100 THR A O 1
ATOM 763 N N . THR A 1 101 ? -18.255 3.259 5.277 1.00 93.25 101 THR A N 1
ATOM 764 C CA . THR A 1 101 ? -18.558 2.405 6.439 1.00 93.25 101 THR A CA 1
ATOM 765 C C . THR A 1 101 ? -17.820 1.064 6.407 1.00 93.25 101 THR A C 1
ATOM 767 O O . THR A 1 101 ? -17.909 0.292 7.362 1.00 93.25 101 THR A O 1
ATOM 770 N N . ILE A 1 102 ? -17.095 0.773 5.322 1.00 89.88 102 ILE A N 1
ATOM 771 C CA . ILE A 1 102 ? -16.397 -0.497 5.095 1.00 89.88 102 ILE A CA 1
ATOM 772 C C . ILE A 1 102 ? -14.975 -0.221 4.600 1.00 89.88 102 ILE A C 1
ATOM 774 O O . ILE A 1 102 ? -14.764 0.645 3.755 1.00 89.88 102 ILE A O 1
ATOM 778 N N . ILE A 1 103 ? -14.005 -0.994 5.090 1.00 91.88 103 ILE A N 1
ATOM 779 C CA . ILE A 1 103 ? -12.634 -1.064 4.564 1.00 91.88 103 ILE A CA 1
ATOM 780 C C . ILE A 1 103 ? -12.393 -2.503 4.099 1.00 91.88 103 ILE A C 1
ATOM 782 O O . ILE A 1 103 ? -12.572 -3.429 4.891 1.00 91.88 103 ILE A O 1
ATOM 786 N N . ASP A 1 104 ? -11.982 -2.696 2.842 1.00 89.62 104 ASP A N 1
ATOM 787 C CA . ASP A 1 104 ? -11.791 -4.032 2.254 1.00 89.62 104 ASP A CA 1
ATOM 788 C C . ASP A 1 104 ? -10.590 -4.769 2.848 1.00 89.62 104 ASP A C 1
ATOM 790 O O . ASP A 1 104 ? -10.651 -5.977 3.091 1.00 89.62 104 ASP A O 1
ATOM 794 N N . LEU A 1 105 ? -9.503 -4.039 3.112 1.00 91.19 105 LEU A N 1
ATOM 795 C CA . LEU A 1 105 ? -8.330 -4.559 3.802 1.00 91.19 105 LEU A CA 1
ATOM 796 C C . LEU A 1 105 ? -7.822 -3.556 4.846 1.00 91.19 105 LEU A C 1
ATOM 798 O O . LEU A 1 105 ? -7.332 -2.478 4.518 1.00 91.19 105 LEU A O 1
ATOM 802 N N . TYR A 1 106 ? -7.893 -3.937 6.119 1.00 93.06 106 TYR A N 1
ATOM 803 C CA . TYR A 1 106 ? -7.381 -3.140 7.233 1.00 93.06 106 TYR A CA 1
ATOM 804 C C . TYR A 1 106 ? -6.273 -3.901 7.953 1.00 93.06 106 TYR A C 1
ATOM 806 O O . TYR A 1 106 ? -6.519 -4.975 8.506 1.00 93.06 106 TYR A O 1
ATOM 814 N N . TYR A 1 107 ? -5.046 -3.379 7.926 1.00 91.31 107 TYR A N 1
ATOM 815 C CA . TYR A 1 107 ? -3.882 -4.128 8.402 1.00 91.31 107 TYR A CA 1
ATOM 816 C C . TYR A 1 107 ? -2.867 -3.289 9.173 1.00 91.31 107 TYR A C 1
ATOM 818 O O . TYR A 1 107 ? -2.832 -2.063 9.126 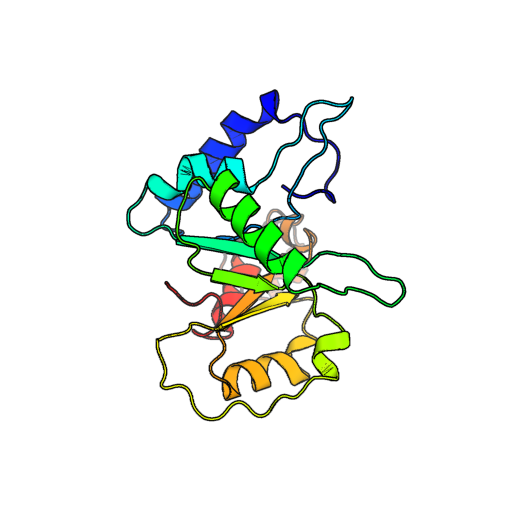1.00 91.31 107 TYR A O 1
ATOM 826 N N . MET A 1 108 ? -2.029 -3.976 9.940 1.00 90.88 108 MET A N 1
ATOM 827 C CA . MET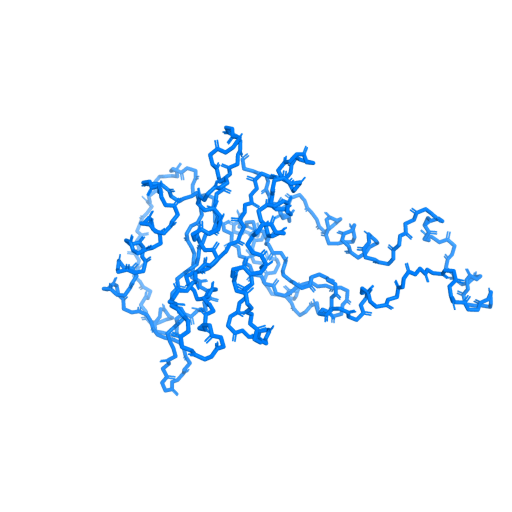 A 1 108 ? -1.037 -3.341 10.793 1.00 90.88 108 MET A CA 1
ATOM 828 C C . MET A 1 108 ? 0.159 -2.852 9.961 1.00 90.88 108 MET A C 1
ATOM 830 O O . MET A 1 108 ? 0.752 -3.608 9.195 1.00 90.88 108 MET A O 1
ATOM 834 N N . HIS A 1 109 ? 0.540 -1.585 10.124 1.00 90.25 109 HIS A N 1
ATOM 835 C CA . HIS A 1 109 ? 1.609 -0.948 9.348 1.00 90.25 109 HIS A CA 1
ATOM 836 C C . HIS A 1 109 ? 3.015 -1.379 9.806 1.00 90.25 109 HIS A C 1
ATOM 838 O O . HIS A 1 109 ? 3.970 -1.422 9.021 1.00 90.25 109 HIS A O 1
ATOM 844 N N . ARG A 1 110 ? 3.163 -1.666 11.101 1.00 85.19 110 ARG A N 1
ATOM 845 C CA . ARG A 1 110 ? 4.394 -2.147 11.734 1.00 85.19 110 ARG A CA 1
ATOM 846 C C . ARG A 1 110 ? 4.024 -3.151 12.806 1.00 85.19 110 ARG A C 1
ATOM 848 O O . ARG A 1 110 ? 3.131 -2.873 13.592 1.00 85.19 110 ARG A O 1
ATOM 855 N N . MET A 1 111 ? 4.714 -4.288 12.828 1.00 80.19 111 MET A N 1
ATOM 856 C CA . MET A 1 111 ? 4.459 -5.332 13.817 1.00 80.19 111 MET A CA 1
ATOM 857 C C . MET A 1 111 ? 4.617 -4.784 15.233 1.00 80.19 111 MET A C 1
ATOM 859 O O . MET A 1 111 ? 5.684 -4.279 15.589 1.00 80.19 111 MET A O 1
ATOM 863 N N . ASP A 1 112 ? 3.565 -4.943 16.028 1.00 74.19 112 ASP A N 1
ATOM 864 C CA . ASP A 1 112 ? 3.608 -4.726 17.465 1.00 74.19 112 ASP A CA 1
ATOM 865 C C . ASP A 1 112 ? 4.508 -5.789 18.111 1.00 74.19 112 ASP A C 1
ATOM 867 O O . ASP A 1 112 ? 4.314 -6.997 17.921 1.00 74.19 112 ASP A O 1
ATOM 871 N N . ARG A 1 113 ? 5.515 -5.352 18.872 1.00 62.59 113 ARG A N 1
ATOM 872 C CA . ARG A 1 113 ? 6.424 -6.280 19.557 1.00 62.59 113 ARG A CA 1
ATOM 873 C C . ARG A 1 113 ? 5.758 -7.019 20.720 1.00 62.59 113 ARG A C 1
ATOM 875 O O . ARG A 1 113 ? 6.190 -8.131 21.017 1.00 62.59 113 ARG A O 1
ATOM 882 N N . CYS A 1 114 ? 4.709 -6.470 21.327 1.00 54.16 114 CYS A N 1
ATOM 883 C CA . CYS A 1 114 ? 3.980 -7.084 22.440 1.00 54.16 114 CYS A CA 1
ATOM 884 C C . CYS A 1 114 ? 2.996 -8.174 21.979 1.00 54.16 114 CYS A C 1
ATOM 886 O O . CYS A 1 114 ? 2.666 -9.078 22.748 1.00 54.16 114 CYS A O 1
ATOM 888 N N . LEU A 1 115 ? 2.592 -8.189 20.701 1.00 53.09 115 LEU A N 1
ATOM 889 C CA . LEU A 1 115 ? 1.787 -9.294 20.158 1.00 53.09 115 LEU A CA 1
ATOM 890 C C . LEU A 1 115 ? 2.548 -10.629 20.132 1.00 53.09 115 LEU A C 1
ATOM 892 O O . LEU A 1 115 ? 1.924 -11.687 20.150 1.00 53.09 115 LEU A O 1
ATOM 896 N N . ARG A 1 116 ? 3.891 -10.617 20.161 1.00 47.62 116 ARG A N 1
ATOM 897 C CA . ARG A 1 116 ? 4.685 -11.853 20.279 1.00 47.62 116 ARG A CA 1
ATOM 898 C C . ARG A 1 116 ? 4.486 -12.576 21.616 1.00 47.62 116 ARG A C 1
ATOM 900 O O . ARG A 1 116 ? 4.681 -13.788 21.651 1.00 47.62 116 ARG A O 1
ATOM 907 N N . SER A 1 117 ? 4.116 -11.877 22.693 1.00 42.88 117 SER A N 1
ATOM 908 C CA . SER A 1 117 ? 3.962 -12.471 24.031 1.00 42.88 117 SER A CA 1
ATOM 909 C C . SER A 1 117 ? 2.538 -12.923 24.364 1.00 42.88 117 SER A C 1
ATOM 911 O O . SER A 1 117 ? 2.362 -13.692 25.305 1.00 42.88 117 SER A O 1
ATOM 913 N N . HIS A 1 118 ? 1.527 -12.519 23.589 1.00 42.78 118 HIS A N 1
ATOM 914 C CA . HIS A 1 118 ? 0.133 -12.927 23.790 1.00 42.78 118 HIS A CA 1
ATOM 915 C C . HIS A 1 118 ? -0.303 -13.945 22.733 1.00 42.78 118 HIS A C 1
ATOM 917 O O . HIS A 1 118 ? -1.122 -13.670 21.860 1.00 42.78 118 HIS A O 1
ATOM 923 N N . ARG A 1 119 ? 0.250 -15.159 22.816 1.00 36.66 119 ARG A N 1
ATOM 924 C CA . ARG A 1 119 ? -0.295 -16.313 22.093 1.00 36.66 119 ARG A CA 1
ATOM 925 C C . ARG A 1 119 ? -1.529 -16.797 22.855 1.00 36.66 119 ARG A C 1
ATOM 927 O O . ARG A 1 119 ? -1.428 -17.616 23.761 1.00 36.66 119 ARG A O 1
ATOM 934 N N . SER A 1 120 ? -2.686 -16.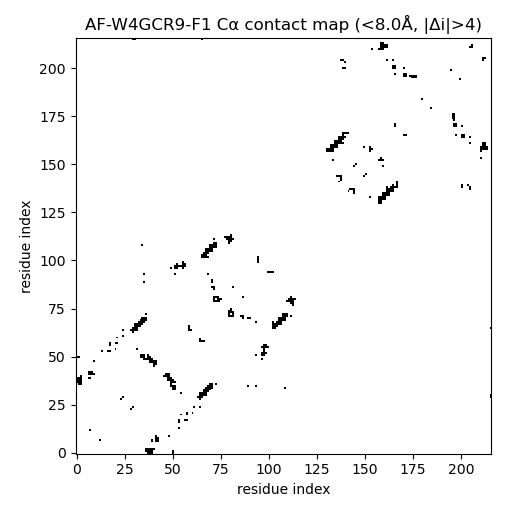230 22.544 1.00 39.00 120 SER A N 1
ATOM 935 C CA . SER A 1 120 ? -3.964 -16.762 23.008 1.00 39.00 120 SER A CA 1
ATOM 936 C C . SER A 1 120 ? -4.403 -17.854 22.035 1.00 39.00 120 SER A C 1
ATOM 938 O O . SER A 1 120 ? -4.650 -17.568 20.865 1.00 39.00 120 SER A O 1
ATOM 940 N N . ASP A 1 121 ? -4.483 -19.102 22.503 1.00 41.47 121 ASP A N 1
ATOM 941 C CA . ASP A 1 121 ? -5.135 -20.192 21.772 1.00 41.47 121 ASP A CA 1
ATOM 942 C C . ASP A 1 121 ? -6.587 -19.787 21.504 1.00 41.47 121 ASP A C 1
ATOM 944 O O . ASP A 1 121 ? -7.418 -19.738 22.413 1.00 41.47 121 ASP A O 1
ATOM 948 N N . HIS A 1 122 ? -6.901 -19.422 20.265 1.00 40.31 122 HIS A N 1
ATOM 949 C CA . HIS A 1 122 ? -8.274 -19.207 19.825 1.00 40.31 122 HIS A CA 1
ATOM 950 C C . HIS A 1 122 ? -8.609 -20.294 18.813 1.00 40.31 122 HIS A C 1
ATOM 952 O O . HIS A 1 122 ? -8.125 -20.302 17.681 1.00 40.31 122 HIS A O 1
ATOM 958 N N . GLY A 1 123 ? -9.399 -21.252 19.302 1.00 32.75 123 GLY A N 1
ATOM 959 C CA . GLY A 1 123 ? -9.934 -22.380 18.557 1.00 32.75 123 GLY A CA 1
ATOM 960 C C . GLY A 1 123 ? -10.722 -21.960 17.318 1.00 32.75 123 GLY A C 1
ATOM 961 O O . GLY A 1 123 ? -11.192 -20.829 17.196 1.00 32.75 123 GLY A O 1
ATOM 962 N N . GLY A 1 124 ? -10.827 -22.917 16.394 1.00 38.31 124 GLY A N 1
ATOM 963 C CA . GLY A 1 124 ? -11.306 -22.754 15.026 1.00 38.31 124 GLY A CA 1
ATOM 964 C C . GLY A 1 124 ? -12.547 -21.878 14.876 1.00 38.31 124 GLY A C 1
ATOM 965 O O . GLY A 1 124 ? -13.655 -22.268 15.234 1.00 38.31 124 GLY A O 1
ATOM 966 N N . ALA A 1 125 ? -12.351 -20.722 14.245 1.00 33.84 125 ALA A N 1
ATOM 967 C CA . ALA A 1 125 ? -13.418 -19.967 13.616 1.00 33.84 125 ALA A CA 1
ATOM 968 C C . ALA A 1 125 ? -13.495 -20.378 12.141 1.00 33.84 125 ALA A C 1
ATOM 970 O O . ALA A 1 125 ? -12.533 -20.249 11.383 1.00 33.84 125 ALA A O 1
ATOM 971 N N . GLN A 1 126 ? -14.655 -20.897 11.754 1.00 30.91 126 GLN A N 1
ATOM 972 C CA . GLN A 1 126 ? -15.011 -21.264 10.389 1.00 30.91 126 GLN A CA 1
ATOM 973 C C . GLN A 1 126 ? -14.763 -20.081 9.434 1.00 30.91 126 GLN A C 1
ATOM 975 O O . GLN A 1 126 ? -15.156 -18.945 9.709 1.00 30.91 126 GLN A O 1
ATOM 980 N N . ALA A 1 127 ? -14.081 -20.358 8.322 1.00 34.03 127 ALA A N 1
ATOM 981 C CA . ALA A 1 127 ? -13.600 -19.374 7.363 1.00 34.03 127 ALA A CA 1
ATOM 982 C C . ALA A 1 127 ? -14.747 -18.647 6.634 1.00 34.03 127 ALA A C 1
ATOM 984 O O . ALA A 1 127 ? -15.150 -19.008 5.529 1.00 34.03 127 ALA A O 1
ATOM 985 N N . SER A 1 128 ? -15.209 -17.533 7.208 1.00 39.62 128 SER A N 1
ATOM 986 C CA . SER A 1 128 ? -15.461 -16.345 6.384 1.00 39.62 128 SER A CA 1
ATOM 987 C C . SER A 1 128 ? -14.200 -16.118 5.546 1.00 39.62 128 SER A C 1
ATOM 989 O O . SER A 1 128 ? -13.106 -16.264 6.092 1.00 39.62 128 SER A O 1
ATOM 991 N N . ARG A 1 129 ? -14.327 -15.844 4.239 1.00 45.69 129 ARG A N 1
ATOM 992 C CA . ARG A 1 129 ? -13.217 -15.631 3.285 1.00 45.69 129 ARG A CA 1
ATOM 993 C C . ARG A 1 129 ? -12.366 -14.409 3.683 1.00 45.69 129 ARG A C 1
ATOM 995 O O . ARG A 1 129 ? -12.344 -13.396 2.991 1.00 45.69 129 ARG A O 1
ATOM 1002 N N . ARG A 1 130 ? -11.674 -14.489 4.818 1.00 56.62 130 ARG A N 1
ATOM 1003 C CA . ARG A 1 130 ? -10.700 -13.516 5.294 1.00 56.62 130 ARG A CA 1
ATOM 1004 C C . ARG A 1 130 ? -9.495 -13.647 4.381 1.00 56.62 130 ARG A C 1
ATOM 1006 O O . ARG A 1 130 ? -8.715 -14.586 4.495 1.00 56.62 130 ARG A O 1
ATOM 1013 N N . ARG A 1 131 ? -9.390 -12.725 3.429 1.00 65.38 131 ARG A N 1
ATOM 1014 C CA . ARG A 1 131 ? -8.184 -12.556 2.624 1.00 65.38 131 ARG A CA 1
ATOM 1015 C C . ARG A 1 131 ? -7.143 -11.880 3.511 1.00 65.38 131 ARG A C 1
ATOM 1017 O O . ARG A 1 131 ? -7.254 -10.694 3.800 1.00 65.38 131 ARG A O 1
ATOM 1024 N N . THR A 1 132 ? -6.174 -12.653 3.985 1.00 82.94 132 THR A N 1
ATOM 1025 C CA . THR A 1 132 ? -5.017 -12.138 4.724 1.00 82.94 132 THR A CA 1
ATOM 1026 C C . THR A 1 132 ? -3.907 -11.815 3.738 1.00 82.94 132 THR A C 1
ATOM 1028 O O . THR A 1 132 ? -3.659 -12.585 2.809 1.00 82.94 132 THR A O 1
ATOM 1031 N N . GLN A 1 133 ? -3.237 -10.683 3.940 1.00 86.00 133 GLN A N 1
ATOM 1032 C CA . GLN A 1 133 ? -2.112 -10.268 3.111 1.00 86.00 133 GLN A CA 1
ATOM 1033 C C . GLN A 1 133 ? -0.942 -9.801 3.965 1.00 86.00 133 GLN A C 1
ATOM 1035 O O . GLN A 1 133 ? -1.134 -9.277 5.063 1.00 86.00 133 GLN A O 1
ATOM 1040 N N . TYR A 1 134 ? 0.265 -9.971 3.434 1.00 90.12 134 TYR A N 1
ATOM 1041 C CA . TYR A 1 134 ? 1.494 -9.465 4.024 1.00 90.12 134 TYR A CA 1
ATOM 1042 C C . TYR A 1 134 ? 2.192 -8.515 3.051 1.00 90.12 134 TYR A C 1
ATOM 1044 O O . TYR A 1 134 ? 2.544 -8.897 1.932 1.00 90.12 134 TYR A O 1
ATOM 1052 N N . GLN A 1 135 ? 2.385 -7.266 3.484 1.00 92.31 135 GLN A N 1
ATOM 1053 C CA . GLN A 1 135 ? 3.092 -6.252 2.708 1.00 92.31 135 GLN A CA 1
ATOM 1054 C C . GLN A 1 135 ? 4.569 -6.189 3.127 1.00 92.31 135 GLN A C 1
ATOM 1056 O O . GLN A 1 135 ? 4.866 -6.002 4.307 1.00 92.31 135 GLN A O 1
ATOM 1061 N N . MET A 1 136 ? 5.499 -6.308 2.172 1.00 90.25 136 MET A N 1
ATOM 1062 C CA . MET A 1 136 ? 6.947 -6.347 2.444 1.00 90.25 136 MET A CA 1
ATOM 1063 C C . MET A 1 136 ? 7.794 -5.737 1.330 1.00 90.25 136 MET A C 1
ATOM 1065 O O . MET A 1 136 ? 7.329 -5.617 0.199 1.00 90.25 136 MET A O 1
ATOM 1069 N N . GLU A 1 137 ? 9.040 -5.361 1.632 1.00 90.44 137 GLU A N 1
ATOM 1070 C CA . GLU A 1 137 ? 9.975 -4.943 0.587 1.00 90.44 137 GLU A CA 1
ATOM 1071 C C . GLU A 1 137 ? 10.378 -6.167 -0.222 1.00 90.44 137 GLU A C 1
ATOM 1073 O O . GLU A 1 137 ? 10.935 -7.111 0.334 1.00 90.44 137 GLU A O 1
ATOM 1078 N N . TRP A 1 138 ? 10.112 -6.147 -1.525 1.00 92.06 138 TRP A N 1
ATOM 1079 C CA . TRP A 1 138 ? 10.557 -7.217 -2.406 1.00 92.06 138 TRP A CA 1
ATOM 1080 C C . TRP A 1 138 ? 10.820 -6.675 -3.805 1.00 92.06 138 TRP A C 1
ATOM 1082 O O . TRP A 1 138 ? 9.954 -6.066 -4.437 1.00 92.06 138 TRP A O 1
ATOM 1092 N N . SER A 1 139 ? 12.052 -6.851 -4.266 1.00 90.62 139 SER A N 1
ATOM 1093 C CA . SER A 1 139 ? 12.531 -6.362 -5.555 1.00 90.62 139 SER A CA 1
ATOM 1094 C C . SER A 1 139 ? 13.712 -7.201 -6.036 1.00 90.62 139 SER A C 1
ATOM 1096 O O . SER A 1 139 ? 14.211 -8.065 -5.316 1.00 90.62 139 SER A O 1
ATOM 1098 N N . LEU A 1 140 ? 14.222 -6.896 -7.231 1.00 88.81 140 LEU A N 1
ATOM 1099 C CA . LEU A 1 140 ? 15.461 -7.496 -7.734 1.00 88.81 140 LEU A CA 1
ATOM 1100 C C . LEU A 1 140 ? 16.666 -7.264 -6.800 1.00 88.81 140 LEU A C 1
ATOM 1102 O O . LEU A 1 140 ? 17.588 -8.076 -6.794 1.00 88.81 140 LEU A O 1
ATOM 1106 N N . GLN A 1 141 ? 16.662 -6.182 -6.011 1.00 86.19 141 GLN A N 1
ATOM 1107 C CA . GLN A 1 141 ? 17.744 -5.835 -5.082 1.00 86.19 141 GLN A CA 1
ATOM 1108 C C . GLN A 1 141 ? 17.488 -6.324 -3.648 1.00 86.19 141 GLN A C 1
ATOM 1110 O O . GLN A 1 141 ? 18.429 -6.690 -2.946 1.00 86.19 141 GLN A O 1
ATOM 1115 N N . SER A 1 142 ? 16.228 -6.351 -3.214 1.00 88.06 142 SER A N 1
ATOM 1116 C CA . SER A 1 142 ? 15.826 -6.720 -1.854 1.00 88.06 142 SER A CA 1
ATOM 1117 C C . SER A 1 142 ? 15.091 -8.060 -1.886 1.00 88.06 142 SER A C 1
ATOM 1119 O O . SER A 1 142 ? 13.893 -8.100 -2.157 1.00 88.06 142 SER A O 1
ATOM 1121 N N . ARG A 1 143 ? 15.816 -9.157 -1.621 1.00 93.44 143 ARG A N 1
ATOM 1122 C CA . ARG A 1 143 ? 15.312 -10.548 -1.718 1.00 93.44 143 ARG A CA 1
ATOM 1123 C C . ARG A 1 143 ? 15.357 -11.334 -0.403 1.00 93.44 143 ARG A C 1
ATOM 1125 O O . ARG A 1 143 ? 15.184 -12.546 -0.400 1.00 93.44 143 ARG A O 1
ATOM 1132 N N . TYR A 1 144 ? 15.597 -10.663 0.724 1.00 90.50 144 TYR A N 1
ATOM 1133 C CA . TYR A 1 144 ? 15.747 -11.321 2.030 1.00 90.50 144 TYR A CA 1
ATOM 1134 C C . TYR A 1 144 ? 14.505 -12.133 2.436 1.00 90.50 144 TYR A C 1
ATOM 1136 O O . TYR A 1 144 ? 14.644 -13.203 3.014 1.00 90.50 144 TYR A O 1
ATOM 1144 N N . SER A 1 145 ? 13.310 -11.670 2.058 1.00 89.94 145 SER A N 1
ATOM 1145 C CA . SER A 1 145 ? 12.035 -12.334 2.341 1.00 89.94 145 SER A CA 1
ATOM 1146 C C . SER A 1 145 ? 11.863 -13.702 1.680 1.00 89.94 145 SER A C 1
ATOM 1148 O O . SER A 1 145 ? 10.977 -14.457 2.074 1.00 89.94 145 SER A O 1
ATOM 1150 N N . GLU A 1 146 ? 12.670 -14.042 0.674 1.00 94.12 146 GLU A N 1
ATOM 1151 C CA . GLU A 1 146 ? 12.572 -15.333 -0.016 1.00 94.12 146 GLU A CA 1
ATOM 1152 C C . GLU A 1 146 ? 13.040 -16.506 0.851 1.00 94.12 146 GLU A C 1
ATOM 1154 O O . GLU A 1 146 ? 12.626 -17.639 0.613 1.00 94.12 146 GLU A O 1
ATOM 1159 N N . ALA A 1 147 ? 13.876 -16.243 1.859 1.00 93.56 147 ALA A N 1
ATOM 1160 C CA . ALA A 1 147 ? 14.404 -17.277 2.742 1.00 93.56 147 ALA A CA 1
ATOM 1161 C C . ALA A 1 147 ? 13.377 -17.764 3.778 1.00 93.56 147 ALA A C 1
ATOM 1163 O O . ALA A 1 147 ? 13.452 -18.910 4.218 1.00 93.56 147 ALA A O 1
ATOM 1164 N N . ASP A 1 148 ? 12.441 -16.905 4.182 1.00 92.25 148 ASP A N 1
ATOM 1165 C CA . ASP A 1 148 ? 11.565 -17.140 5.330 1.00 92.25 148 ASP A CA 1
ATOM 1166 C C . ASP A 1 148 ? 10.114 -16.696 5.091 1.00 92.25 148 ASP A C 1
ATOM 1168 O O . ASP A 1 148 ? 9.190 -17.507 5.188 1.00 92.25 148 ASP A O 1
ATOM 1172 N N . VAL A 1 149 ? 9.880 -15.428 4.756 1.00 92.12 149 VAL A N 1
ATOM 1173 C CA . VAL A 1 149 ? 8.533 -14.849 4.690 1.00 92.12 149 VAL A CA 1
ATOM 1174 C C . VAL A 1 149 ? 7.731 -15.412 3.520 1.00 92.12 149 VAL A C 1
ATOM 1176 O O . VAL A 1 149 ? 6.579 -15.789 3.708 1.00 92.12 149 VAL A O 1
ATOM 1179 N N . VAL A 1 150 ? 8.315 -15.492 2.323 1.00 94.94 150 VAL A N 1
ATOM 1180 C CA . VAL A 1 150 ? 7.639 -15.990 1.113 1.00 94.94 150 VAL A CA 1
ATOM 1181 C C . VAL A 1 150 ? 7.175 -17.447 1.261 1.00 94.94 150 VAL A C 1
ATOM 1183 O O . VAL A 1 150 ? 5.988 -17.695 1.033 1.00 94.94 150 VAL A O 1
ATOM 1186 N N . PRO A 1 151 ? 8.027 -18.422 1.651 1.00 95.38 151 PRO A N 1
ATOM 1187 C CA . PRO A 1 151 ? 7.562 -19.796 1.837 1.00 95.38 151 PRO A CA 1
ATOM 1188 C C . PRO A 1 151 ? 6.509 -19.899 2.947 1.00 95.38 151 PRO A C 1
ATOM 1190 O O . PRO A 1 151 ? 5.501 -20.574 2.753 1.00 95.38 151 PRO A O 1
ATOM 1193 N N . THR A 1 152 ? 6.674 -19.161 4.050 1.00 93.75 152 THR A N 1
ATOM 1194 C CA . THR A 1 152 ? 5.696 -19.146 5.151 1.00 93.75 152 THR A CA 1
ATOM 1195 C C . THR A 1 152 ? 4.346 -18.577 4.707 1.00 93.75 152 THR A C 1
ATOM 1197 O O . THR A 1 152 ? 3.299 -19.141 5.015 1.00 93.75 152 THR A O 1
ATOM 1200 N N . ALA A 1 153 ? 4.338 -17.469 3.960 1.00 92.38 153 ALA A N 1
ATOM 1201 C CA . ALA A 1 153 ? 3.109 -16.866 3.451 1.00 92.38 153 ALA A CA 1
ATOM 1202 C C . ALA A 1 153 ? 2.349 -17.846 2.548 1.00 92.38 153 ALA A C 1
ATOM 1204 O O . ALA A 1 153 ? 1.140 -18.010 2.698 1.00 92.38 153 ALA A O 1
ATOM 1205 N N . ARG A 1 154 ? 3.067 -18.564 1.678 1.00 93.94 154 ARG A N 1
ATOM 1206 C CA . ARG A 1 154 ? 2.495 -19.582 0.788 1.00 93.94 154 ARG A CA 1
ATOM 1207 C C . ARG A 1 154 ? 1.935 -20.778 1.539 1.00 93.94 154 ARG A C 1
ATOM 1209 O O . ARG A 1 154 ? 0.820 -21.196 1.246 1.00 93.94 154 ARG A O 1
ATOM 1216 N N . GLU A 1 155 ? 2.673 -21.290 2.521 1.00 92.88 155 GLU A N 1
ATOM 1217 C CA . GLU A 1 155 ? 2.214 -22.380 3.389 1.00 92.88 155 GLU A CA 1
ATOM 1218 C C . GLU A 1 155 ? 0.903 -22.016 4.101 1.00 92.88 155 GLU A C 1
ATOM 1220 O O . GLU A 1 155 ? -0.009 -22.835 4.197 1.00 92.88 155 GLU A O 1
ATOM 1225 N N . LEU A 1 156 ? 0.777 -20.761 4.540 1.00 91.31 156 LEU A N 1
ATOM 1226 C CA . LEU A 1 156 ? -0.397 -20.252 5.249 1.00 91.31 156 LEU A CA 1
ATOM 1227 C C . LEU A 1 156 ? -1.520 -19.740 4.327 1.00 91.31 156 LEU A C 1
ATOM 1229 O O . LEU A 1 156 ? -2.556 -19.301 4.827 1.00 91.31 156 LEU A O 1
ATOM 1233 N N . GLY A 1 157 ? -1.336 -19.756 3.001 1.00 91.12 157 GLY A N 1
ATOM 1234 C CA . GLY A 1 157 ? -2.300 -19.202 2.042 1.00 91.12 157 GLY A CA 1
ATOM 1235 C C . GLY A 1 157 ? -2.492 -17.680 2.149 1.00 91.12 157 GLY A C 1
ATOM 1236 O O . GLY A 1 157 ? -3.574 -17.167 1.857 1.00 91.12 157 GLY A O 1
ATOM 1237 N N . VAL A 1 158 ? -1.468 -16.955 2.603 1.00 91.44 158 VAL A N 1
ATOM 1238 C CA . VAL A 1 158 ? -1.446 -15.493 2.753 1.00 91.44 158 VAL A CA 1
ATOM 1239 C C . VAL A 1 158 ? -0.955 -14.846 1.459 1.00 91.44 158 VAL A C 1
ATOM 1241 O O . VAL A 1 158 ? 0.117 -15.179 0.960 1.00 91.44 158 VAL A O 1
ATOM 1244 N N . GLY A 1 159 ? -1.716 -13.881 0.935 1.00 92.00 159 GLY A N 1
ATOM 1245 C CA . GLY A 1 159 ? -1.319 -13.126 -0.255 1.00 92.00 159 GLY A CA 1
ATOM 1246 C C . GLY A 1 159 ? -0.145 -12.181 0.015 1.00 92.00 159 GLY A C 1
ATOM 1247 O O . GLY A 1 159 ? 0.003 -11.650 1.117 1.00 92.00 159 GLY A O 1
ATOM 1248 N N . ILE A 1 160 ? 0.675 -11.929 -1.001 1.00 93.69 160 ILE A N 1
ATOM 1249 C CA . ILE A 1 160 ? 1.878 -11.100 -0.889 1.00 93.69 160 ILE A CA 1
ATOM 1250 C C . ILE A 1 160 ? 1.674 -9.772 -1.619 1.00 93.69 160 ILE A C 1
ATOM 1252 O O . ILE A 1 160 ? 1.259 -9.735 -2.776 1.00 93.69 160 ILE A O 1
ATOM 1256 N N . VAL A 1 161 ? 2.018 -8.666 -0.956 1.00 93.88 161 VAL A N 1
ATOM 1257 C CA . VAL A 1 161 ? 2.022 -7.322 -1.549 1.00 93.88 161 VAL A CA 1
ATOM 1258 C C . VAL A 1 161 ? 3.436 -6.752 -1.467 1.00 93.88 161 VAL A C 1
ATOM 1260 O O . VAL A 1 161 ? 3.903 -6.351 -0.402 1.00 93.88 161 VAL A O 1
ATOM 1263 N N . ALA A 1 162 ? 4.145 -6.711 -2.592 1.00 93.06 162 ALA A N 1
ATOM 1264 C CA . ALA A 1 162 ? 5.494 -6.157 -2.634 1.00 93.06 162 ALA A CA 1
ATOM 1265 C C . ALA A 1 162 ? 5.457 -4.617 -2.663 1.00 93.06 162 ALA A C 1
ATOM 1267 O O . ALA A 1 162 ? 4.817 -4.025 -3.533 1.00 93.06 162 ALA A O 1
ATOM 1268 N N . TYR A 1 163 ? 6.174 -3.956 -1.751 1.00 90.25 163 TYR A N 1
ATOM 1269 C CA . TYR A 1 163 ? 6.444 -2.519 -1.820 1.00 90.25 163 TYR A CA 1
ATOM 1270 C C . TYR A 1 163 ? 7.872 -2.247 -2.309 1.00 90.25 163 TYR A C 1
ATOM 1272 O O . TYR A 1 163 ? 8.772 -3.075 -2.176 1.00 90.25 163 TYR A O 1
ATOM 1280 N N . SER A 1 164 ? 8.085 -1.051 -2.868 1.00 87.06 164 SER A N 1
ATOM 1281 C CA . SER A 1 164 ? 9.353 -0.639 -3.491 1.00 87.06 164 SER A CA 1
ATOM 1282 C C . SER A 1 164 ? 9.906 -1.622 -4.537 1.00 87.06 164 SER A C 1
ATOM 1284 O O . SER A 1 164 ? 11.123 -1.832 -4.570 1.00 87.06 164 SER A O 1
ATOM 1286 N N . PRO A 1 165 ? 9.081 -2.165 -5.457 1.00 85.31 165 PRO A N 1
ATOM 1287 C CA . PRO A 1 165 ? 9.589 -3.070 -6.485 1.00 85.31 165 PRO A CA 1
ATOM 1288 C C . PRO A 1 165 ? 10.661 -2.392 -7.353 1.00 85.31 165 PRO A C 1
ATOM 1290 O O . PRO A 1 165 ? 11.584 -3.049 -7.808 1.00 85.31 165 PRO A O 1
ATOM 1293 N N . MET A 1 166 ? 10.609 -1.062 -7.514 1.00 81.69 166 MET A N 1
ATOM 1294 C CA . MET A 1 166 ? 11.565 -0.259 -8.299 1.00 81.69 166 MET A CA 1
ATOM 1295 C C . MET A 1 166 ? 12.863 0.100 -7.557 1.00 81.69 166 MET A C 1
ATOM 1297 O O . MET A 1 166 ? 13.531 1.071 -7.921 1.00 81.69 166 MET A O 1
ATOM 1301 N N . CYS A 1 167 ? 13.198 -0.607 -6.474 1.00 79.81 167 CYS A N 1
ATOM 1302 C CA . CYS A 1 167 ? 14.406 -0.361 -5.679 1.00 79.81 167 CYS A CA 1
ATOM 1303 C C . CYS A 1 167 ? 14.538 1.111 -5.242 1.00 79.81 167 CYS A C 1
ATOM 1305 O O . CYS A 1 167 ? 15.589 1.732 -5.386 1.00 79.81 167 CYS A O 1
ATOM 1307 N N . ARG A 1 168 ? 13.429 1.702 -4.768 1.00 75.19 168 ARG A N 1
ATOM 1308 C CA . ARG A 1 168 ? 13.368 3.101 -4.293 1.00 75.19 168 ARG A CA 1
ATOM 1309 C C . ARG A 1 168 ? 13.814 4.136 -5.341 1.00 75.19 168 ARG A C 1
ATOM 1311 O O . ARG A 1 168 ? 14.345 5.182 -4.991 1.00 75.19 168 ARG A O 1
ATOM 1318 N N . GLY A 1 169 ? 13.574 3.847 -6.620 1.00 66.94 169 GLY A N 1
ATOM 1319 C CA . GLY A 1 169 ? 13.889 4.744 -7.732 1.00 66.94 169 GLY A CA 1
ATOM 1320 C C . GLY A 1 169 ? 15.213 4.435 -8.429 1.00 66.94 169 GLY A C 1
ATOM 1321 O O . GLY A 1 169 ? 15.422 4.949 -9.521 1.00 66.94 169 GLY A O 1
ATOM 1322 N N . PHE A 1 170 ? 16.055 3.544 -7.887 1.00 69.50 170 PHE A N 1
ATOM 1323 C CA . PHE A 1 170 ? 17.303 3.130 -8.541 1.00 69.50 170 PHE A CA 1
ATOM 1324 C C . PHE A 1 170 ? 17.060 2.569 -9.952 1.00 69.50 170 PHE A C 1
ATOM 1326 O O . PHE A 1 170 ? 17.747 2.947 -10.894 1.00 69.50 170 PHE A O 1
ATOM 1333 N N . LEU A 1 171 ? 16.023 1.738 -10.120 1.00 61.62 171 LEU A N 1
ATOM 1334 C CA . LEU A 1 171 ? 15.662 1.155 -11.421 1.00 61.62 171 LEU A CA 1
ATOM 1335 C C . LEU A 1 171 ? 14.680 2.017 -12.230 1.00 61.62 171 LEU A C 1
ATOM 1337 O O . LEU A 1 171 ? 14.452 1.747 -13.406 1.00 61.62 171 LEU A O 1
ATOM 1341 N N . GLY A 1 172 ? 14.110 3.057 -11.613 1.00 58.66 172 GLY A N 1
ATOM 1342 C CA . GLY A 1 172 ? 13.258 4.044 -12.285 1.00 58.66 172 GLY A CA 1
ATOM 1343 C C . GLY A 1 172 ? 14.037 5.223 -12.876 1.00 58.66 172 GLY A C 1
ATOM 1344 O O . GLY A 1 172 ? 13.523 5.902 -13.753 1.00 58.66 172 GLY A O 1
ATOM 1345 N N . ALA A 1 173 ? 15.272 5.456 -12.420 1.00 58.19 173 ALA A N 1
ATOM 1346 C CA . ALA A 1 173 ? 16.168 6.494 -12.937 1.00 58.19 173 ALA A CA 1
ATOM 1347 C C . ALA A 1 173 ? 16.861 6.106 -14.259 1.00 58.19 173 ALA A C 1
ATOM 1349 O O . ALA A 1 173 ? 17.577 6.914 -14.848 1.00 58.19 173 ALA A O 1
ATOM 1350 N N . ILE A 1 174 ? 16.670 4.865 -14.718 1.00 60.47 174 ILE A N 1
ATOM 1351 C CA . ILE A 1 174 ? 17.189 4.367 -15.991 1.00 60.47 174 ILE A CA 1
ATOM 1352 C C . ILE A 1 174 ? 16.041 4.426 -16.999 1.00 60.47 174 ILE A C 1
ATOM 1354 O O . ILE A 1 174 ? 15.194 3.534 -17.039 1.00 60.47 174 ILE A O 1
ATOM 1358 N N . ASP A 1 175 ? 16.003 5.499 -17.791 1.00 52.62 175 ASP A N 1
ATOM 1359 C CA . ASP A 1 175 ? 14.882 5.778 -18.703 1.00 52.62 175 ASP A CA 1
ATOM 1360 C C . ASP A 1 175 ? 14.671 4.672 -19.746 1.00 52.62 175 ASP A C 1
ATOM 1362 O O . ASP A 1 175 ? 13.531 4.355 -20.089 1.00 52.62 175 ASP A O 1
ATOM 1366 N N . ALA A 1 176 ? 15.757 4.059 -20.229 1.00 58.19 176 ALA A N 1
ATOM 1367 C CA . ALA A 1 176 ? 15.702 2.913 -21.125 1.00 58.19 176 ALA A CA 1
ATOM 1368 C C . ALA A 1 176 ? 17.063 2.194 -21.243 1.00 58.19 176 ALA A C 1
ATOM 1370 O O . ALA A 1 176 ? 18.132 2.749 -20.981 1.00 58.19 176 ALA A O 1
ATOM 1371 N N . PHE A 1 177 ? 17.008 0.915 -21.635 1.00 58.44 177 PHE A N 1
ATOM 1372 C CA . PHE A 1 177 ? 18.183 0.070 -21.911 1.00 58.44 177 PHE A CA 1
ATOM 1373 C C . PHE A 1 177 ? 18.988 0.544 -23.138 1.00 58.44 177 PHE A C 1
ATOM 1375 O O . PHE A 1 177 ? 20.102 0.080 -23.384 1.00 58.44 177 PHE A O 1
ATOM 1382 N N . ASP A 1 178 ? 18.426 1.484 -23.897 1.00 56.56 178 ASP A N 1
ATOM 1383 C CA . ASP A 1 178 ? 19.017 2.153 -25.055 1.00 56.56 178 ASP A CA 1
ATOM 1384 C C . ASP A 1 178 ? 20.111 3.186 -24.688 1.00 56.56 178 ASP A C 1
ATOM 1386 O O . ASP A 1 178 ? 20.779 3.720 -25.578 1.00 56.56 178 ASP A O 1
ATOM 1390 N N . LYS A 1 179 ? 20.361 3.406 -23.391 1.00 57.16 179 LYS A N 1
ATOM 1391 C CA . LYS A 1 179 ? 21.513 4.162 -22.871 1.00 57.16 179 LYS A CA 1
ATOM 1392 C C . LYS A 1 179 ? 22.711 3.283 -22.483 1.00 57.16 179 LYS A C 1
ATOM 1394 O O . LYS A 1 179 ? 23.758 3.822 -22.143 1.00 57.16 179 LYS A O 1
ATOM 1399 N N . LEU A 1 180 ? 22.579 1.952 -22.524 1.00 57.69 180 LEU A N 1
ATOM 1400 C CA . LEU A 1 180 ? 23.696 1.020 -22.292 1.00 57.69 1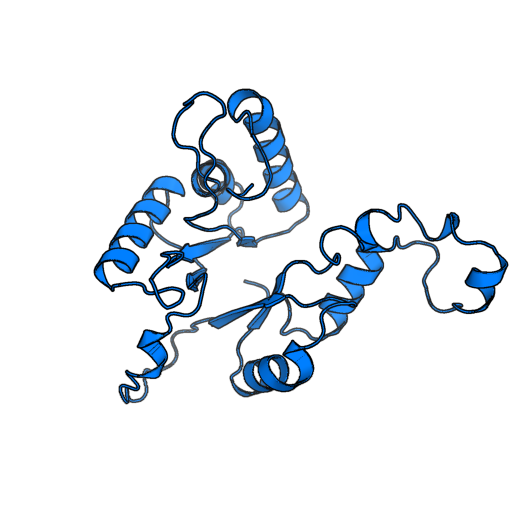80 LEU A CA 1
ATOM 1401 C C . LEU A 1 180 ? 24.599 0.949 -23.530 1.00 57.69 180 LEU A C 1
ATOM 1403 O O . LEU A 1 180 ? 24.081 1.002 -24.642 1.00 57.69 180 LEU A O 1
ATOM 1407 N N . GLU A 1 181 ? 25.914 0.810 -23.373 1.00 57.09 181 GLU A N 1
ATOM 1408 C CA . GLU A 1 181 ? 26.818 0.622 -24.518 1.00 57.09 181 GLU A CA 1
ATOM 1409 C C . GLU A 1 181 ? 26.479 -0.682 -25.268 1.00 57.09 181 GLU A C 1
ATOM 1411 O O . GLU A 1 181 ? 26.045 -1.665 -24.661 1.00 57.09 181 GLU A O 1
ATOM 1416 N N . ASP A 1 182 ? 26.659 -0.720 -26.594 1.00 54.88 182 ASP A N 1
ATOM 1417 C CA . ASP A 1 182 ? 26.301 -1.892 -27.422 1.00 54.88 182 ASP A CA 1
ATOM 1418 C C . ASP A 1 182 ? 27.016 -3.183 -26.971 1.00 54.88 182 ASP A C 1
ATOM 1420 O O . ASP A 1 182 ? 26.500 -4.293 -27.128 1.00 54.88 182 ASP A O 1
ATOM 1424 N N . ASN A 1 183 ? 28.166 -3.027 -26.322 1.00 51.97 183 ASN A N 1
ATOM 1425 C CA . ASN A 1 183 ? 29.005 -4.066 -25.741 1.00 51.97 183 ASN A CA 1
ATOM 1426 C C . ASN A 1 183 ? 28.278 -4.804 -24.595 1.00 51.97 183 ASN A C 1
ATOM 1428 O O . ASN A 1 183 ? 28.380 -6.024 -24.500 1.00 51.97 183 ASN A O 1
ATOM 1432 N N . ASP A 1 184 ? 27.484 -4.096 -23.781 1.00 53.50 184 ASP A N 1
ATOM 1433 C CA . ASP A 1 184 ? 26.705 -4.669 -22.669 1.00 53.50 184 ASP A CA 1
ATOM 1434 C C . ASP A 1 184 ? 25.401 -5.333 -23.142 1.00 53.50 184 ASP A C 1
ATOM 1436 O O . ASP A 1 184 ? 24.867 -6.241 -22.498 1.00 53.50 184 ASP A O 1
ATOM 1440 N N . ARG A 1 185 ? 24.883 -4.914 -24.304 1.00 49.66 185 ARG A N 1
ATOM 1441 C CA . ARG A 1 185 ? 23.624 -5.421 -24.879 1.00 49.66 185 ARG A CA 1
ATOM 1442 C C . ARG A 1 185 ? 23.759 -6.794 -25.524 1.00 49.66 185 ARG A C 1
ATOM 1444 O O . ARG A 1 185 ? 22.793 -7.556 -25.550 1.00 49.66 185 ARG A O 1
ATOM 1451 N N . THR A 1 186 ? 24.948 -7.133 -26.023 1.00 46.84 186 THR A N 1
ATOM 1452 C CA . THR A 1 186 ? 25.226 -8.455 -26.614 1.00 46.84 186 THR A CA 1
ATOM 1453 C C . THR A 1 186 ? 25.215 -9.594 -25.587 1.00 46.84 186 THR A C 1
ATOM 1455 O O . THR A 1 186 ? 24.974 -10.743 -25.955 1.00 46.84 186 THR A O 1
ATOM 1458 N N . LEU A 1 187 ? 25.380 -9.285 -24.295 1.00 48.03 187 LEU A N 1
ATOM 1459 C CA . LEU A 1 187 ? 25.367 -10.261 -23.200 1.00 48.03 187 LEU A CA 1
ATOM 1460 C C . LEU A 1 187 ? 23.957 -10.580 -22.666 1.00 48.03 187 LEU A C 1
ATOM 1462 O O . LEU A 1 187 ? 23.801 -11.525 -21.893 1.00 48.03 187 LEU A O 1
ATOM 1466 N N . GLN A 1 188 ? 22.916 -9.837 -23.073 1.00 54.16 188 GLN A N 1
ATOM 1467 C CA . GLN A 1 188 ? 21.555 -9.977 -22.527 1.00 54.16 188 GLN A CA 1
ATOM 1468 C C . GLN A 1 188 ? 20.466 -10.156 -23.608 1.00 54.16 188 GLN A C 1
ATOM 1470 O O . GLN A 1 188 ? 19.508 -9.383 -23.665 1.00 54.16 188 GLN A O 1
ATOM 1475 N N . PRO A 1 189 ? 20.517 -11.222 -24.434 1.00 48.00 189 PRO A N 1
ATOM 1476 C CA . PRO A 1 189 ? 19.569 -11.461 -25.534 1.00 48.00 189 PRO A CA 1
ATOM 1477 C C . PRO A 1 189 ? 18.109 -11.723 -25.103 1.00 48.00 189 PRO A C 1
ATOM 1479 O O . PRO A 1 189 ? 17.252 -11.960 -25.950 1.00 48.00 189 PRO A O 1
ATOM 1482 N N . ARG A 1 190 ? 17.813 -11.726 -23.796 1.00 57.47 190 ARG A N 1
ATOM 1483 C CA . ARG A 1 190 ? 16.523 -12.146 -23.219 1.00 57.47 190 ARG A CA 1
ATOM 1484 C C . ARG A 1 190 ? 15.590 -10.994 -22.836 1.00 57.47 190 ARG A C 1
ATOM 1486 O O . ARG A 1 190 ? 14.434 -11.259 -22.520 1.00 57.47 190 ARG A O 1
ATOM 1493 N N . ILE A 1 191 ? 16.055 -9.742 -22.845 1.00 60.41 191 ILE A N 1
ATOM 1494 C CA . ILE A 1 191 ? 15.199 -8.588 -22.533 1.00 60.41 191 ILE A CA 1
ATOM 1495 C C . ILE A 1 191 ? 14.506 -8.141 -23.823 1.00 60.41 191 ILE A C 1
ATOM 1497 O O . ILE A 1 191 ? 15.156 -7.759 -24.796 1.00 60.41 191 ILE A O 1
ATOM 1501 N N . ALA A 1 192 ? 13.173 -8.226 -23.849 1.00 58.94 192 ALA A N 1
ATOM 1502 C CA . ALA A 1 192 ? 12.380 -7.800 -24.996 1.00 58.94 192 ALA A CA 1
ATOM 1503 C C . ALA A 1 192 ? 12.626 -6.310 -25.292 1.00 58.94 192 ALA A C 1
ATOM 1505 O O . ALA A 1 192 ? 12.548 -5.469 -24.401 1.00 58.94 192 ALA A O 1
ATOM 1506 N N . LYS A 1 193 ? 12.874 -5.971 -26.563 1.00 58.22 193 LYS A N 1
ATOM 1507 C CA . LYS A 1 193 ? 13.219 -4.606 -27.013 1.00 58.22 193 LYS A CA 1
ATOM 1508 C C . LYS A 1 193 ? 12.150 -3.540 -26.716 1.00 58.22 193 LYS A C 1
ATOM 1510 O O . LYS A 1 193 ? 12.417 -2.359 -26.890 1.00 58.22 193 LYS A O 1
ATOM 1515 N N . SER A 1 194 ? 10.944 -3.943 -26.316 1.00 70.31 194 SER A N 1
ATOM 1516 C CA . SER A 1 194 ? 9.780 -3.073 -26.121 1.00 70.31 194 SER A CA 1
ATOM 1517 C C . SER A 1 194 ? 9.447 -2.767 -24.657 1.00 70.31 194 SER A C 1
ATOM 1519 O O . SER A 1 194 ? 8.402 -2.169 -24.411 1.00 70.31 194 SER A O 1
ATOM 1521 N N . VAL A 1 195 ? 10.266 -3.201 -23.687 1.00 75.00 195 VAL A N 1
ATOM 1522 C CA . VAL A 1 195 ? 10.013 -2.949 -22.257 1.00 75.00 195 VAL A CA 1
ATOM 1523 C C . VAL A 1 195 ? 11.117 -2.106 -21.628 1.00 75.00 195 VAL A C 1
ATOM 1525 O O . VAL A 1 195 ? 12.302 -2.331 -21.868 1.00 75.00 195 VAL A O 1
ATOM 1528 N N . ASN A 1 196 ? 10.732 -1.135 -20.803 1.00 80.31 196 ASN A N 1
ATOM 1529 C CA . ASN A 1 196 ? 11.681 -0.344 -20.021 1.00 80.31 196 ASN A CA 1
ATOM 1530 C C . ASN A 1 196 ? 12.069 -1.067 -18.707 1.00 80.31 196 ASN A C 1
ATOM 1532 O O . ASN A 1 196 ? 11.394 -2.023 -18.303 1.00 80.31 196 ASN A O 1
ATOM 1536 N N . PRO A 1 197 ? 13.136 -0.635 -18.009 1.00 79.44 197 PRO A N 1
ATOM 1537 C CA . PRO A 1 197 ? 13.588 -1.278 -16.771 1.00 79.44 197 PRO A CA 1
ATOM 1538 C C . PRO A 1 197 ? 12.524 -1.352 -15.667 1.00 79.44 197 PRO A C 1
ATOM 1540 O O . PRO A 1 197 ? 12.474 -2.331 -14.917 1.00 79.44 197 PRO A O 1
ATOM 1543 N N . SER A 1 198 ? 11.630 -0.362 -15.593 1.00 81.75 198 SER A N 1
ATOM 1544 C CA . SER A 1 198 ? 10.541 -0.355 -14.610 1.00 81.75 198 SER A CA 1
ATOM 1545 C C . SER A 1 198 ? 9.517 -1.451 -14.909 1.00 81.75 198 SER A C 1
ATOM 1547 O O . SER A 1 198 ? 9.138 -2.214 -14.022 1.00 81.75 198 SER A O 1
ATOM 1549 N N . GLN A 1 199 ? 9.123 -1.592 -16.177 1.00 85.19 199 GLN A N 1
ATOM 1550 C CA . GLN A 1 199 ? 8.230 -2.655 -16.639 1.00 85.19 199 GLN A CA 1
ATOM 1551 C C . GLN A 1 199 ? 8.854 -4.037 -16.452 1.00 85.19 199 GLN A C 1
ATOM 1553 O O . GLN A 1 199 ? 8.164 -4.948 -16.003 1.00 85.19 199 GLN A O 1
ATOM 1558 N N . LEU A 1 200 ? 10.151 -4.193 -16.738 1.00 84.56 200 LEU A N 1
ATOM 1559 C CA . LEU A 1 200 ? 10.861 -5.451 -16.503 1.00 84.56 200 LEU A CA 1
ATOM 1560 C C . LEU A 1 200 ? 10.836 -5.831 -15.021 1.00 84.56 200 LEU A C 1
ATOM 1562 O O . LEU A 1 200 ? 10.560 -6.976 -14.673 1.00 84.56 200 LEU A O 1
ATOM 1566 N N . THR A 1 201 ? 11.091 -4.864 -14.146 1.00 86.19 201 THR A N 1
ATOM 1567 C CA . THR A 1 201 ? 11.144 -5.110 -12.706 1.00 86.19 201 THR A CA 1
ATOM 1568 C C . THR A 1 201 ? 9.758 -5.427 -12.138 1.00 86.19 201 THR A C 1
ATOM 1570 O O . THR A 1 201 ? 9.625 -6.352 -11.341 1.00 86.19 201 THR A O 1
ATOM 1573 N N . LEU A 1 202 ? 8.704 -4.733 -12.586 1.00 88.62 202 LEU A N 1
ATOM 1574 C CA . LEU A 1 202 ? 7.323 -5.080 -12.228 1.00 88.62 202 LEU A CA 1
ATOM 1575 C C . LEU A 1 202 ? 6.941 -6.466 -12.760 1.00 88.62 202 LEU A C 1
ATOM 1577 O O . LEU A 1 202 ? 6.386 -7.273 -12.019 1.00 88.62 202 LEU A O 1
ATOM 1581 N N . GLY A 1 203 ? 7.284 -6.763 -14.016 1.00 90.31 203 GLY A N 1
ATOM 1582 C CA . GLY A 1 203 ? 7.053 -8.068 -14.630 1.00 90.31 203 GLY A CA 1
ATOM 1583 C C . GLY A 1 203 ? 7.738 -9.198 -13.863 1.00 90.31 203 GLY A C 1
ATOM 1584 O O . GLY A 1 203 ? 7.131 -10.242 -13.648 1.00 90.31 203 GLY A O 1
ATOM 1585 N N . TRP A 1 204 ? 8.961 -8.972 -13.376 1.00 91.69 204 TRP A N 1
ATOM 1586 C CA . TRP A 1 204 ? 9.669 -9.932 -12.532 1.00 91.69 204 TRP A CA 1
ATOM 1587 C C . TRP A 1 204 ? 8.945 -10.202 -11.207 1.00 91.69 204 TRP A C 1
ATOM 1589 O O . TRP A 1 204 ? 8.840 -11.364 -10.818 1.00 91.69 204 TRP A O 1
ATOM 1599 N N . VAL A 1 205 ? 8.419 -9.168 -10.536 1.00 93.12 205 VAL A N 1
ATOM 1600 C CA . VAL A 1 205 ? 7.653 -9.339 -9.286 1.00 93.12 205 VAL A CA 1
ATOM 1601 C C . VAL A 1 205 ? 6.359 -10.113 -9.545 1.00 93.12 205 VAL A C 1
ATOM 1603 O O . VAL A 1 205 ? 6.068 -11.067 -8.830 1.00 93.12 205 VAL A O 1
ATOM 1606 N N . HIS A 1 206 ? 5.610 -9.763 -10.595 1.00 92.19 206 HIS A N 1
ATOM 1607 C CA . HIS A 1 206 ? 4.394 -10.494 -10.974 1.00 92.19 206 HIS A CA 1
ATOM 1608 C C . HIS A 1 206 ? 4.674 -11.954 -11.354 1.00 92.19 206 HIS A C 1
ATOM 1610 O O . HIS A 1 206 ? 3.861 -12.828 -11.074 1.00 92.19 206 HIS A O 1
ATOM 1616 N N . ALA A 1 207 ? 5.833 -12.241 -11.950 1.00 93.62 207 ALA A N 1
ATOM 1617 C CA . ALA A 1 207 ? 6.227 -13.599 -12.313 1.00 93.62 207 ALA A CA 1
ATOM 1618 C C . ALA A 1 207 ? 6.590 -14.488 -11.108 1.00 93.62 207 ALA A C 1
ATOM 1620 O O . ALA A 1 207 ? 6.813 -15.683 -11.299 1.00 93.62 207 ALA A O 1
ATOM 1621 N N . GLN A 1 208 ? 6.660 -13.948 -9.882 1.00 94.69 208 GLN A N 1
ATOM 1622 C CA . GLN A 1 208 ? 6.954 -14.753 -8.692 1.00 94.69 208 GLN A CA 1
ATOM 1623 C C . GLN A 1 208 ? 5.795 -15.677 -8.293 1.00 94.69 208 GLN A C 1
ATOM 1625 O O . GLN A 1 208 ? 6.052 -16.687 -7.635 1.00 94.69 208 GLN A O 1
ATOM 1630 N N . GLY A 1 209 ? 4.554 -15.370 -8.690 1.00 93.31 209 GLY A N 1
ATOM 1631 C CA . GLY A 1 209 ? 3.387 -16.234 -8.487 1.00 93.31 209 GLY A CA 1
ATOM 1632 C C . GLY A 1 209 ? 2.054 -15.479 -8.482 1.00 93.31 209 GLY A C 1
ATOM 1633 O O . GLY A 1 209 ? 2.014 -14.267 -8.282 1.00 93.31 209 GLY A O 1
ATOM 1634 N N . ASP A 1 210 ? 0.952 -16.211 -8.671 1.00 91.81 210 ASP A N 1
ATOM 1635 C CA . ASP A 1 210 ? -0.419 -15.664 -8.654 1.00 91.81 210 ASP A CA 1
ATOM 1636 C C . ASP A 1 210 ? -0.863 -15.190 -7.254 1.00 91.81 210 ASP A C 1
ATOM 1638 O O . ASP A 1 210 ? -1.872 -14.500 -7.100 1.00 91.81 210 ASP A O 1
ATOM 1642 N N . ASP A 1 211 ? -0.100 -15.558 -6.222 1.00 91.69 211 ASP A N 1
ATOM 1643 C CA . ASP A 1 211 ? -0.230 -15.102 -4.840 1.00 91.69 211 ASP A CA 1
ATOM 1644 C C . ASP A 1 211 ? 0.316 -13.680 -4.618 1.00 91.69 211 ASP A C 1
ATOM 1646 O O . ASP A 1 211 ? 0.102 -13.100 -3.549 1.00 91.69 211 ASP A O 1
ATOM 1650 N N . VAL A 1 212 ? 0.992 -13.101 -5.618 1.00 91.31 212 VAL A N 1
ATOM 1651 C CA . VAL A 1 212 ? 1.566 -11.752 -5.575 1.00 91.31 212 VAL A CA 1
ATOM 1652 C C . VAL A 1 212 ? 0.609 -10.740 -6.210 1.00 91.31 212 VAL A C 1
ATOM 1654 O O . VAL A 1 212 ? 0.268 -10.833 -7.386 1.00 91.31 212 VAL A O 1
ATOM 1657 N N . PHE A 1 213 ? 0.193 -9.742 -5.425 1.00 88.94 213 PHE A N 1
ATOM 1658 C CA . PHE A 1 213 ? -0.890 -8.800 -5.750 1.00 88.94 213 PHE A CA 1
ATOM 1659 C C . PHE A 1 213 ? -2.212 -9.512 -6.104 1.00 88.94 213 PHE A C 1
ATOM 1661 O O . PHE A 1 213 ? -2.734 -9.354 -7.213 1.00 88.94 213 PHE A O 1
ATOM 1668 N N . PRO A 1 214 ? -2.770 -10.306 -5.172 1.00 82.81 214 PRO A N 1
ATOM 1669 C CA . PRO A 1 214 ? -3.981 -11.075 -5.429 1.00 82.81 214 PRO A CA 1
ATOM 1670 C C . PRO A 1 214 ? -5.160 -10.153 -5.770 1.00 82.81 214 PRO A C 1
ATOM 1672 O O . PRO A 1 214 ? -5.335 -9.084 -5.181 1.00 82.81 214 PRO A O 1
ATOM 1675 N N . ARG A 1 215 ? -5.986 -10.588 -6.726 1.00 72.31 215 ARG A N 1
ATOM 1676 C CA . ARG A 1 215 ? -7.153 -9.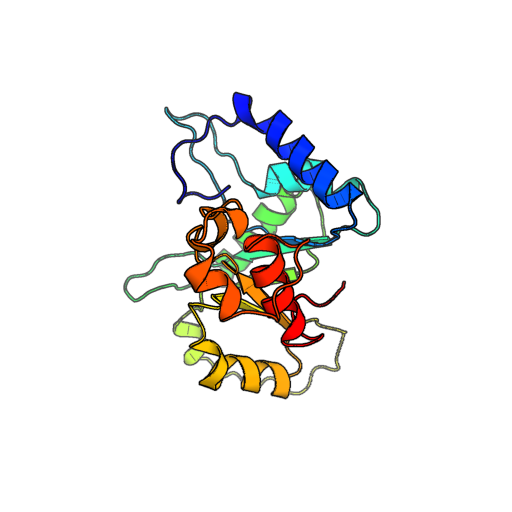829 -7.194 1.00 72.31 215 ARG A CA 1
ATOM 1677 C C . ARG A 1 215 ? -8.301 -9.884 -6.177 1.00 72.31 215 ARG A C 1
ATOM 1679 O O . ARG A 1 215 ? -8.511 -10.911 -5.523 1.00 72.31 215 ARG A O 1
ATOM 1686 N N . TYR A 1 216 ? -9.033 -8.776 -6.066 1.00 62.75 216 TYR A N 1
ATOM 1687 C CA . TYR A 1 216 ? -10.155 -8.595 -5.139 1.00 62.75 216 TYR A CA 1
ATOM 1688 C C . TYR A 1 216 ? -11.512 -8.858 -5.772 1.00 62.75 216 TYR A C 1
ATOM 1690 O O . TYR A 1 216 ? -11.681 -8.500 -6.957 1.00 62.75 216 TYR A O 1
#

Radius of gyration: 19.89 Å; Cα contacts (8 Å, |Δi|>4): 277; chains: 1; bounding box: 48×50×52 Å

Organism: Aphanomyces astaci (NCBI:txid112090)